Protein AF-A0A9D7SFR5-F1 (afdb_monomer_lite)

Structure (mmCIF, N/CA/C/O backbone):
data_AF-A0A9D7SFR5-F1
#
_entry.id   AF-A0A9D7SFR5-F1
#
loop_
_atom_site.group_PDB
_atom_site.id
_atom_site.type_symbol
_atom_site.label_atom_id
_atom_site.label_alt_id
_atom_site.label_comp_id
_atom_site.label_asym_id
_atom_site.label_entity_id
_atom_site.label_seq_id
_atom_site.pdbx_PDB_ins_code
_atom_site.Cartn_x
_atom_site.Cartn_y
_atom_site.Cartn_z
_atom_site.occupancy
_atom_site.B_iso_or_equiv
_atom_site.auth_seq_id
_atom_site.auth_comp_id
_atom_site.auth_asym_id
_atom_site.auth_atom_id
_atom_site.pdbx_PDB_model_num
ATOM 1 N N . MET A 1 1 ? 2.334 -26.668 5.870 1.00 64.31 1 MET A N 1
ATOM 2 C CA . MET A 1 1 ? 3.590 -27.240 5.315 1.00 64.31 1 MET A CA 1
ATOM 3 C C . MET A 1 1 ? 3.515 -27.483 3.802 1.00 64.31 1 MET A C 1
ATOM 5 O O . MET A 1 1 ? 4.394 -27.020 3.090 1.00 64.31 1 MET A O 1
ATOM 9 N N . ARG A 1 2 ? 2.474 -28.159 3.290 1.00 71.75 2 ARG A N 1
ATOM 10 C CA . ARG A 1 2 ? 2.325 -28.506 1.859 1.00 71.75 2 ARG A CA 1
ATOM 11 C C . ARG A 1 2 ? 2.320 -27.300 0.905 1.00 71.75 2 ARG A C 1
ATOM 13 O O . ARG A 1 2 ? 3.059 -27.313 -0.069 1.00 71.75 2 ARG A O 1
ATOM 20 N N . GLU A 1 3 ? 1.576 -26.241 1.225 1.00 69.44 3 GLU A N 1
ATOM 21 C CA . GLU A 1 3 ? 1.550 -25.000 0.423 1.00 69.44 3 GLU A CA 1
ATOM 22 C C . GLU A 1 3 ? 2.910 -24.290 0.374 1.00 69.44 3 GLU A C 1
ATOM 24 O O . GLU A 1 3 ? 3.293 -23.718 -0.643 1.00 69.44 3 GLU A O 1
ATOM 29 N N . PHE A 1 4 ? 3.669 -24.364 1.470 1.00 72.31 4 PHE A N 1
ATOM 30 C CA . PHE A 1 4 ? 5.000 -23.769 1.549 1.00 72.31 4 PHE A CA 1
ATOM 31 C C . PHE A 1 4 ? 5.994 -24.502 0.636 1.00 72.31 4 PHE A C 1
ATOM 33 O O . PHE A 1 4 ? 6.757 -23.876 -0.093 1.00 72.31 4 PHE A O 1
ATOM 40 N N . LEU A 1 5 ? 5.939 -25.836 0.619 1.00 77.56 5 LEU A N 1
ATOM 41 C CA . LEU A 1 5 ? 6.752 -26.652 -0.285 1.00 77.56 5 LEU A CA 1
ATOM 42 C C . LEU A 1 5 ? 6.366 -26.439 -1.754 1.00 77.56 5 LEU A C 1
ATOM 44 O O . LEU A 1 5 ? 7.245 -26.370 -2.607 1.00 77.56 5 LEU A O 1
ATOM 48 N N . GLN A 1 6 ? 5.073 -26.279 -2.052 1.00 76.44 6 GLN A N 1
ATOM 49 C CA . GLN A 1 6 ? 4.603 -25.967 -3.405 1.00 76.44 6 GLN A CA 1
ATOM 50 C C . GLN A 1 6 ? 5.109 -24.606 -3.886 1.00 76.44 6 GLN A C 1
ATOM 52 O O . GLN A 1 6 ? 5.607 -24.507 -5.003 1.00 76.44 6 GLN A O 1
ATOM 57 N N . GLY A 1 7 ? 5.047 -23.568 -3.050 1.00 73.94 7 GLY A N 1
ATOM 58 C CA . GLY A 1 7 ? 5.580 -22.263 -3.433 1.00 73.94 7 GLY A CA 1
ATOM 59 C C . GLY A 1 7 ? 7.102 -22.261 -3.571 1.00 73.94 7 GLY A C 1
ATOM 60 O O . GLY A 1 7 ? 7.606 -21.716 -4.547 1.00 73.94 7 GLY A O 1
ATOM 61 N N . LEU A 1 8 ? 7.840 -22.945 -2.687 1.00 79.44 8 LEU A N 1
ATOM 62 C CA . LEU A 1 8 ? 9.283 -23.151 -2.871 1.00 79.44 8 LEU A CA 1
ATOM 63 C C . LEU A 1 8 ? 9.601 -23.881 -4.180 1.00 79.44 8 LEU A C 1
ATOM 65 O O . LEU A 1 8 ? 10.565 -23.519 -4.845 1.00 79.44 8 LEU A O 1
ATOM 69 N N . ALA A 1 9 ? 8.792 -24.867 -4.575 1.00 79.12 9 ALA A N 1
ATOM 70 C CA . ALA A 1 9 ? 8.962 -25.559 -5.849 1.00 79.12 9 ALA A CA 1
ATOM 71 C C . ALA A 1 9 ? 8.703 -24.632 -7.049 1.00 79.12 9 ALA A C 1
ATOM 73 O O . ALA A 1 9 ? 9.475 -24.657 -8.002 1.00 79.12 9 ALA A O 1
ATOM 74 N N . VAL A 1 10 ? 7.677 -23.775 -6.995 1.00 79.06 10 VAL A N 1
ATOM 75 C CA . VAL A 1 10 ? 7.383 -22.786 -8.052 1.00 79.06 10 VAL A CA 1
ATOM 76 C C . VAL A 1 10 ? 8.504 -21.750 -8.169 1.00 79.06 10 VAL A C 1
ATOM 78 O O . VAL A 1 10 ? 8.998 -21.496 -9.268 1.00 79.06 10 VAL A O 1
ATOM 81 N N . TRP A 1 11 ? 8.956 -21.187 -7.047 1.00 81.25 11 TRP A N 1
ATOM 82 C CA . TRP A 1 11 ? 10.060 -20.225 -7.029 1.00 81.25 11 TRP A CA 1
ATOM 83 C C . TRP A 1 11 ? 11.391 -20.866 -7.430 1.00 81.25 11 TRP A C 1
ATOM 85 O O . TRP A 1 11 ? 12.149 -20.278 -8.198 1.00 81.25 11 TRP A O 1
ATOM 95 N N . GLY A 1 12 ? 11.649 -22.093 -6.972 1.00 76.31 12 GLY A N 1
ATOM 96 C CA . GLY A 1 12 ? 12.810 -22.890 -7.359 1.00 76.31 12 GLY A CA 1
ATOM 97 C C . GLY A 1 12 ? 12.811 -23.226 -8.848 1.00 76.31 12 GLY A C 1
ATOM 98 O O . GLY A 1 12 ? 13.854 -23.134 -9.486 1.00 76.31 12 GLY A O 1
ATOM 99 N N . PHE A 1 13 ? 11.648 -23.527 -9.429 1.00 78.50 13 PHE A N 1
ATOM 100 C CA . PHE A 1 13 ? 11.496 -23.725 -10.869 1.00 78.50 13 PHE A CA 1
ATOM 101 C C . PHE A 1 13 ? 11.756 -22.431 -11.650 1.00 78.50 13 PHE A C 1
ATOM 103 O O . PHE A 1 13 ? 12.503 -22.448 -12.624 1.00 78.50 13 PHE A O 1
ATOM 110 N N . GLY A 1 14 ? 11.228 -21.291 -11.191 1.00 74.81 14 GLY A N 1
ATOM 111 C CA . GLY A 1 14 ? 11.528 -19.981 -11.777 1.00 74.81 14 GLY A CA 1
ATOM 112 C C . GLY A 1 14 ? 13.024 -19.645 -11.737 1.00 74.81 14 GLY A C 1
ATOM 113 O O . GLY A 1 14 ? 13.588 -19.203 -12.738 1.00 74.81 14 GLY A O 1
ATOM 114 N N . LEU A 1 15 ? 13.690 -19.924 -10.612 1.00 78.50 15 LEU A N 1
ATOM 115 C CA . LEU A 1 15 ? 15.135 -19.743 -10.456 1.00 78.50 15 LEU A CA 1
ATOM 116 C C . LEU A 1 15 ? 15.922 -20.692 -11.373 1.00 78.50 15 LEU A C 1
ATOM 118 O O . LEU A 1 15 ? 16.865 -20.272 -12.039 1.00 78.50 15 LEU A O 1
ATOM 122 N N . ALA A 1 16 ? 15.514 -21.960 -11.450 1.00 78.94 16 ALA A N 1
ATOM 123 C CA . ALA A 1 16 ? 16.120 -22.955 -12.325 1.00 78.94 16 ALA A CA 1
ATOM 124 C C . ALA A 1 16 ? 15.960 -22.589 -13.805 1.00 78.94 16 ALA A C 1
ATOM 126 O O . ALA A 1 16 ? 16.892 -22.793 -14.570 1.00 78.94 16 ALA A O 1
ATOM 127 N N . LEU A 1 17 ? 14.838 -21.990 -14.210 1.00 76.06 17 LEU A N 1
ATOM 128 C CA . LEU A 1 17 ? 14.660 -21.460 -15.563 1.00 76.06 17 LEU A CA 1
ATOM 129 C C . LEU A 1 17 ? 15.571 -20.257 -15.826 1.00 76.06 17 LEU A C 1
ATOM 131 O O . LEU A 1 17 ? 16.256 -20.225 -16.845 1.00 76.06 17 LEU A O 1
ATOM 135 N N . ALA A 1 18 ? 15.640 -19.300 -14.897 1.00 71.50 18 ALA A N 1
ATOM 136 C CA . ALA A 1 18 ? 16.528 -18.145 -15.033 1.00 71.50 18 ALA A CA 1
ATOM 137 C C . ALA A 1 18 ? 18.010 -18.553 -15.118 1.00 71.50 18 ALA A C 1
ATOM 139 O O . ALA A 1 18 ? 18.786 -17.929 -15.839 1.00 71.50 18 ALA A O 1
ATOM 140 N N . LEU A 1 19 ? 18.408 -19.617 -14.413 1.00 72.62 19 LEU A N 1
ATOM 141 C CA . LEU A 1 19 ? 19.782 -20.124 -14.397 1.00 72.62 19 LEU A CA 1
ATOM 142 C C . LEU A 1 19 ? 20.069 -21.192 -15.473 1.00 72.62 19 LEU A C 1
ATOM 144 O O . LEU A 1 19 ? 21.219 -21.375 -15.862 1.00 72.62 19 LEU A O 1
ATOM 148 N N . GLY A 1 20 ? 19.061 -21.920 -15.940 1.00 67.88 20 GLY A N 1
ATOM 149 C CA . GLY A 1 20 ? 19.215 -23.090 -16.809 1.00 67.88 20 GLY A CA 1
ATOM 150 C C . GL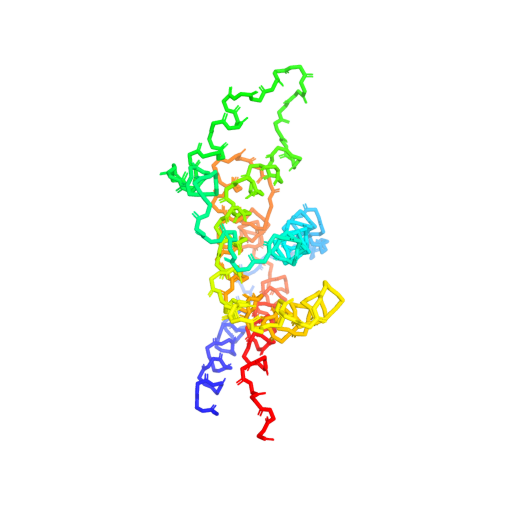Y A 1 20 ? 19.106 -22.792 -18.302 1.00 67.88 20 GLY A C 1
ATOM 151 O O . GLY A 1 20 ? 19.448 -23.645 -19.118 1.00 67.88 20 GLY A O 1
ATOM 152 N N . LEU A 1 21 ? 18.646 -21.597 -18.683 1.00 64.88 21 LEU A N 1
ATOM 153 C CA . LEU A 1 21 ? 18.547 -21.210 -20.089 1.00 64.88 21 LEU A CA 1
ATOM 154 C C . LEU A 1 21 ? 19.948 -21.040 -20.718 1.00 64.88 21 LEU A C 1
ATOM 156 O O . LEU A 1 21 ? 20.800 -20.355 -20.144 1.00 64.88 21 LEU A O 1
ATOM 160 N N . PRO A 1 22 ? 20.202 -21.630 -21.902 1.00 60.19 22 PRO A N 1
ATOM 161 C CA . PRO A 1 22 ? 21.538 -21.734 -22.481 1.00 60.19 22 PRO A CA 1
ATOM 162 C C . PRO A 1 22 ? 22.192 -20.370 -22.748 1.00 60.19 22 PRO A C 1
ATOM 164 O O . PRO A 1 22 ? 21.562 -19.439 -23.261 1.00 60.19 22 PRO A O 1
ATOM 167 N N . GLY A 1 23 ? 23.491 -20.295 -22.425 1.00 54.47 23 GLY A N 1
ATOM 168 C CA . GLY A 1 23 ? 24.355 -19.106 -22.488 1.00 54.47 23 GLY A CA 1
ATOM 169 C C . GLY A 1 23 ? 24.333 -18.367 -23.828 1.00 54.47 23 GLY A C 1
ATOM 170 O O . GLY A 1 23 ? 24.429 -17.148 -23.848 1.00 54.47 23 GLY A O 1
ATOM 171 N N . SER A 1 24 ? 24.098 -19.082 -24.933 1.00 52.69 24 SER A N 1
ATOM 172 C CA . SER A 1 24 ? 24.024 -18.534 -26.296 1.00 52.69 24 SER A CA 1
ATOM 173 C C . SER A 1 24 ? 22.866 -17.561 -26.530 1.00 52.69 24 SER A C 1
ATOM 175 O O . SER A 1 24 ? 22.856 -16.843 -27.528 1.00 52.69 24 SER A O 1
ATOM 177 N N . SER A 1 25 ? 21.892 -17.508 -25.619 1.00 53.62 25 SER A N 1
ATOM 178 C CA . SER A 1 25 ? 20.867 -16.470 -25.637 1.00 53.62 25 SER A CA 1
ATOM 179 C C . SER A 1 25 ? 21.267 -15.204 -24.873 1.00 53.62 25 SER A C 1
ATOM 181 O O . SER A 1 25 ? 20.698 -14.164 -25.159 1.00 53.62 25 SER A O 1
ATOM 183 N N . TRP A 1 26 ? 22.241 -15.192 -23.969 1.00 59.16 26 TRP A N 1
ATOM 184 C CA . TRP A 1 26 ? 22.455 -14.051 -23.067 1.00 59.16 26 TRP A CA 1
ATOM 185 C C . TRP A 1 26 ? 23.568 -13.139 -23.600 1.00 59.16 26 TRP A C 1
ATOM 187 O O . TRP A 1 26 ? 24.640 -13.615 -23.962 1.00 59.16 26 TRP A O 1
ATOM 197 N N . LYS A 1 27 ? 23.322 -11.825 -23.696 1.00 57.16 27 LYS A N 1
ATOM 198 C CA . LYS A 1 27 ? 24.388 -10.873 -24.037 1.00 57.16 27 LYS A CA 1
ATOM 199 C C . LYS A 1 27 ? 25.245 -10.678 -22.790 1.00 57.16 27 LYS A C 1
ATOM 201 O O . LYS A 1 27 ? 24.700 -10.389 -21.729 1.00 57.16 27 LYS A O 1
ATOM 206 N N . GLU A 1 28 ? 26.565 -10.791 -22.918 1.00 55.03 28 GLU A N 1
ATOM 207 C CA . GLU A 1 28 ? 27.519 -10.368 -21.884 1.00 55.03 28 GLU A CA 1
ATOM 208 C C . GLU A 1 28 ? 27.516 -8.834 -21.786 1.00 55.03 28 GLU A C 1
ATOM 210 O O . GLU A 1 28 ? 28.435 -8.141 -22.212 1.00 55.03 28 GLU A O 1
ATOM 215 N N . ALA A 1 29 ? 26.415 -8.271 -21.298 1.00 56.47 29 ALA A N 1
ATOM 216 C CA . ALA A 1 29 ? 26.364 -6.885 -20.880 1.00 56.47 29 ALA A CA 1
ATOM 217 C C . ALA A 1 29 ? 26.866 -6.807 -19.438 1.00 56.47 29 ALA A C 1
ATOM 219 O O . ALA A 1 29 ? 26.551 -7.672 -18.618 1.00 56.47 29 ALA A O 1
ATOM 220 N N . ALA A 1 30 ? 27.636 -5.762 -19.125 1.00 56.59 30 ALA A N 1
ATOM 221 C CA . ALA A 1 30 ? 27.984 -5.445 -17.747 1.00 56.59 30 ALA A CA 1
ATOM 222 C C . ALA A 1 30 ? 26.708 -5.465 -16.894 1.00 56.59 30 ALA A C 1
ATOM 224 O O . ALA A 1 30 ? 25.698 -4.875 -17.292 1.00 56.59 30 ALA A O 1
ATOM 225 N N . ALA A 1 31 ? 26.749 -6.169 -15.757 1.00 53.72 31 ALA A N 1
ATOM 226 C CA . ALA A 1 31 ? 25.609 -6.262 -14.856 1.00 53.72 31 ALA A CA 1
ATOM 227 C C . ALA A 1 31 ? 25.094 -4.837 -14.577 1.00 53.72 31 ALA A C 1
ATOM 229 O O . ALA A 1 31 ? 25.872 -4.002 -14.102 1.00 53.72 31 ALA A O 1
ATOM 230 N N . PRO A 1 32 ? 23.826 -4.517 -14.901 1.00 54.91 32 PRO A N 1
ATOM 231 C CA . PRO A 1 32 ? 23.288 -3.201 -14.615 1.00 54.91 32 PRO A CA 1
ATOM 232 C C . PRO A 1 32 ? 23.407 -2.965 -13.112 1.00 54.91 32 PRO A C 1
ATOM 234 O O . PRO A 1 32 ? 23.041 -3.849 -12.328 1.00 54.91 32 PRO A O 1
ATOM 237 N N . ILE A 1 33 ? 23.898 -1.785 -12.720 1.00 65.75 33 ILE A N 1
ATOM 238 C CA . ILE A 1 33 ? 23.963 -1.350 -11.318 1.00 65.75 33 ILE A CA 1
ATOM 239 C C . ILE A 1 33 ? 22.620 -1.676 -10.644 1.00 65.75 33 ILE A C 1
ATOM 241 O O . ILE A 1 33 ? 21.558 -1.559 -11.268 1.00 65.75 33 ILE A O 1
ATOM 245 N N . PHE A 1 34 ? 22.667 -2.141 -9.390 1.00 59.34 34 PHE A N 1
ATOM 246 C CA . PHE A 1 34 ? 21.461 -2.495 -8.641 1.00 59.34 34 PHE A CA 1
ATOM 247 C C . PHE A 1 34 ? 20.442 -1.344 -8.726 1.00 59.34 34 PHE A C 1
ATOM 249 O O . PHE A 1 34 ? 20.826 -0.191 -8.500 1.00 59.34 34 PHE A O 1
ATOM 256 N N . PRO A 1 35 ? 19.171 -1.603 -9.087 1.00 66.06 35 PRO A N 1
ATOM 257 C CA . PRO A 1 35 ? 18.307 -0.586 -9.672 1.00 66.06 35 PRO A CA 1
ATOM 258 C C . PRO A 1 35 ? 17.616 0.254 -8.602 1.00 66.06 35 PRO A C 1
ATOM 260 O O . PRO A 1 35 ? 16.396 0.372 -8.582 1.00 66.06 35 PRO A O 1
ATOM 263 N N . TRP A 1 36 ? 18.387 0.872 -7.707 1.00 67.31 36 TRP A N 1
ATOM 264 C CA . TRP A 1 36 ? 17.869 1.756 -6.662 1.00 67.31 36 TRP A CA 1
ATOM 265 C C . TRP A 1 36 ? 16.978 2.868 -7.221 1.00 67.31 36 TRP A C 1
ATOM 267 O O . TRP A 1 36 ? 16.004 3.236 -6.575 1.00 67.31 36 TRP A O 1
ATOM 277 N N . GLY A 1 37 ? 17.250 3.347 -8.439 1.00 65.50 37 GLY A N 1
ATOM 278 C CA . GLY A 1 37 ? 16.400 4.331 -9.115 1.00 65.50 37 GLY A CA 1
ATOM 279 C C . GLY A 1 37 ? 14.989 3.825 -9.443 1.00 65.50 37 GLY A C 1
ATOM 280 O O . GLY A 1 37 ? 14.056 4.617 -9.437 1.00 65.50 37 GLY A O 1
ATOM 281 N N . ALA A 1 38 ? 14.817 2.519 -9.667 1.00 66.25 38 ALA A N 1
ATOM 282 C CA . ALA A 1 38 ? 13.523 1.897 -9.950 1.00 66.25 38 ALA A CA 1
ATOM 283 C C . ALA A 1 38 ? 12.886 1.257 -8.703 1.00 66.25 38 ALA A C 1
ATOM 285 O O . ALA A 1 38 ? 11.677 1.351 -8.512 1.00 66.25 38 ALA A O 1
ATOM 286 N N . LEU A 1 39 ? 13.690 0.640 -7.829 1.00 72.12 39 LEU A N 1
ATOM 287 C CA . LEU A 1 39 ? 13.249 0.006 -6.578 1.00 72.12 39 LEU A CA 1
ATOM 288 C C . LEU A 1 39 ? 12.948 1.016 -5.474 1.00 72.12 39 LEU A C 1
ATOM 290 O O . LEU A 1 39 ? 12.000 0.828 -4.717 1.00 72.12 39 LEU A O 1
ATOM 294 N N . GLY A 1 40 ? 13.737 2.084 -5.381 1.00 78.44 40 GLY A N 1
ATOM 295 C CA . GLY A 1 40 ? 13.627 3.099 -4.338 1.00 78.44 40 GLY A CA 1
ATOM 296 C C . GLY A 1 40 ? 12.227 3.705 -4.237 1.00 78.44 40 GLY A C 1
ATOM 297 O O . GLY A 1 40 ? 11.663 3.679 -3.145 1.00 78.44 40 GLY A O 1
ATOM 298 N N . PRO A 1 41 ? 11.621 4.182 -5.341 1.00 79.81 41 PRO A N 1
ATOM 299 C CA . PRO A 1 41 ? 10.265 4.724 -5.318 1.00 79.81 41 PRO A CA 1
ATOM 300 C C . PRO A 1 41 ? 9.216 3.713 -4.843 1.00 79.81 41 PRO A C 1
ATOM 302 O O . PRO A 1 41 ? 8.403 4.040 -3.983 1.00 79.81 41 PRO A O 1
ATOM 305 N N . ALA A 1 42 ? 9.257 2.473 -5.337 1.00 80.19 42 ALA A N 1
ATOM 306 C CA . ALA A 1 42 ? 8.312 1.434 -4.929 1.00 80.19 42 ALA A CA 1
ATOM 307 C C . ALA A 1 42 ? 8.470 1.044 -3.454 1.00 80.19 42 ALA A C 1
ATOM 309 O O . ALA A 1 42 ? 7.478 0.947 -2.732 1.00 80.19 42 ALA A O 1
ATOM 310 N N . LEU A 1 43 ? 9.709 0.895 -2.978 1.00 83.06 43 LEU A N 1
ATOM 311 C CA . LEU A 1 43 ? 9.991 0.662 -1.562 1.00 83.06 43 LEU A CA 1
ATOM 312 C C . LEU A 1 43 ? 9.516 1.831 -0.699 1.00 83.06 43 LEU A C 1
ATOM 314 O O . LEU A 1 43 ? 8.938 1.602 0.359 1.00 83.06 43 LEU A O 1
ATOM 318 N N . LEU A 1 44 ? 9.718 3.068 -1.155 1.00 86.06 44 LEU A N 1
ATOM 319 C CA . LEU A 1 44 ? 9.281 4.266 -0.450 1.00 86.06 44 LEU A CA 1
ATOM 320 C C . LEU A 1 44 ? 7.756 4.313 -0.332 1.00 86.06 44 LEU A C 1
ATOM 322 O O . LEU A 1 44 ? 7.250 4.555 0.758 1.00 86.06 44 LEU A O 1
ATOM 326 N N . VAL A 1 45 ? 7.022 4.030 -1.411 1.00 86.12 45 VAL A N 1
ATOM 327 C CA . VAL A 1 45 ? 5.552 3.950 -1.382 1.00 86.12 45 VAL A CA 1
ATOM 328 C C . VAL A 1 45 ? 5.076 2.891 -0.412 1.00 86.12 45 VAL A C 1
ATOM 330 O O . VAL A 1 45 ? 4.242 3.179 0.442 1.00 86.12 45 VAL A O 1
ATOM 333 N N . VAL A 1 46 ? 5.603 1.672 -0.534 1.00 85.31 46 VAL A N 1
ATOM 334 C CA . VAL A 1 46 ? 5.211 0.557 0.329 1.00 85.31 46 VAL A CA 1
ATOM 335 C C . VAL A 1 46 ? 5.534 0.888 1.784 1.00 85.31 46 VAL A C 1
ATOM 337 O O . VAL A 1 46 ? 4.700 0.657 2.654 1.00 85.31 46 VAL A O 1
ATOM 340 N N . ALA A 1 47 ? 6.688 1.501 2.060 1.00 87.69 47 ALA A N 1
ATOM 341 C CA . ALA A 1 47 ? 7.062 1.945 3.397 1.00 87.69 47 ALA A CA 1
ATOM 342 C C . ALA A 1 47 ? 6.111 3.030 3.926 1.00 87.69 47 ALA A C 1
ATOM 344 O O . ALA A 1 47 ? 5.581 2.881 5.028 1.00 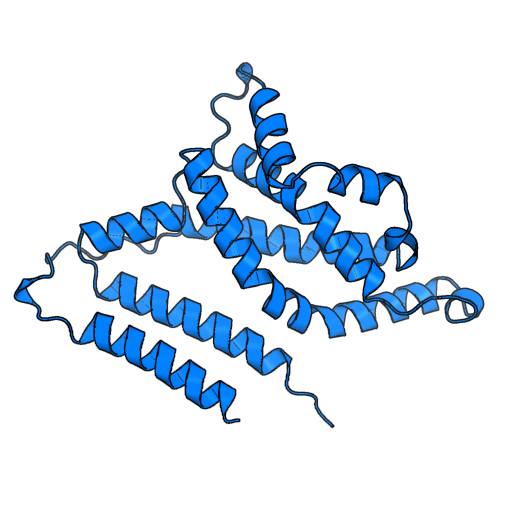87.69 47 ALA A O 1
ATOM 345 N N . LEU A 1 48 ? 5.832 4.079 3.145 1.00 90.69 48 LEU A N 1
ATOM 346 C CA . LEU A 1 48 ? 4.894 5.134 3.537 1.00 90.69 48 LEU A CA 1
ATOM 347 C C . LEU A 1 48 ? 3.504 4.573 3.806 1.00 90.69 48 LEU A C 1
ATOM 349 O O . LEU A 1 48 ? 2.923 4.878 4.840 1.00 90.69 48 LEU A O 1
ATOM 353 N N . LEU A 1 49 ? 2.980 3.740 2.912 1.00 89.25 49 LEU A N 1
ATOM 354 C CA . LEU A 1 49 ? 1.659 3.148 3.061 1.00 89.25 49 LEU A CA 1
ATOM 355 C C . LEU A 1 49 ? 1.613 2.210 4.270 1.00 89.25 49 LEU A C 1
ATOM 357 O O . LEU A 1 49 ? 0.665 2.279 5.054 1.00 89.25 49 LEU A O 1
ATOM 361 N N . SER A 1 50 ? 2.674 1.412 4.462 1.00 87.62 50 SER A N 1
ATOM 362 C CA . SER A 1 50 ? 2.813 0.539 5.622 1.00 87.62 50 SER A CA 1
ATOM 363 C C . SER A 1 50 ? 2.707 1.342 6.908 1.00 87.62 50 SER A C 1
ATOM 365 O O . SER A 1 50 ? 1.975 0.935 7.786 1.00 87.62 50 SER A O 1
ATOM 367 N N . VAL A 1 51 ? 3.318 2.526 7.008 1.00 91.06 51 VAL A N 1
ATOM 368 C CA . VAL A 1 51 ? 3.273 3.363 8.218 1.00 91.06 51 VAL A CA 1
ATOM 369 C C . VAL A 1 51 ? 1.976 4.162 8.337 1.00 91.06 51 VAL A C 1
ATOM 371 O O . VAL A 1 51 ? 1.378 4.217 9.414 1.00 91.06 51 VAL A O 1
ATOM 374 N N . LEU A 1 52 ? 1.536 4.799 7.253 1.00 92.31 52 LEU A N 1
ATOM 375 C CA . LEU A 1 52 ? 0.421 5.739 7.270 1.00 92.31 52 LEU A CA 1
ATOM 376 C C . LEU A 1 52 ? -0.914 5.044 7.519 1.00 92.31 52 LEU A C 1
ATOM 378 O O . LEU A 1 52 ? -1.685 5.529 8.347 1.00 92.31 52 LEU A O 1
ATOM 382 N N . ALA A 1 53 ? -1.198 3.920 6.853 1.00 89.69 53 ALA A N 1
ATOM 383 C CA . ALA A 1 53 ? -2.507 3.282 6.989 1.00 89.69 53 ALA A CA 1
ATOM 384 C C . ALA A 1 53 ? -2.782 2.811 8.436 1.00 89.69 53 ALA A C 1
ATOM 386 O O . ALA A 1 53 ? -3.831 3.149 8.993 1.00 89.69 53 ALA A O 1
ATOM 387 N N . PRO A 1 54 ? -1.836 2.148 9.124 1.00 90.88 54 PRO A N 1
ATOM 388 C CA . PRO A 1 54 ? -1.995 1.723 10.512 1.00 90.88 54 PRO A CA 1
ATOM 389 C C . PRO A 1 54 ? -1.934 2.885 11.494 1.00 90.88 54 PRO A C 1
ATOM 391 O O . PRO A 1 54 ? -2.625 2.844 12.506 1.00 90.88 54 PRO A O 1
ATOM 394 N N . LEU A 1 55 ? -1.172 3.945 11.209 1.00 92.88 55 LEU A N 1
ATOM 395 C CA . LEU A 1 55 ? -1.184 5.154 12.033 1.00 92.88 55 LEU A CA 1
ATOM 396 C C . LEU A 1 55 ? -2.557 5.839 11.992 1.00 92.88 55 LEU A C 1
ATOM 398 O O . LEU A 1 55 ? -3.100 6.198 13.037 1.00 92.88 55 LEU A O 1
ATOM 402 N N . LEU A 1 56 ? -3.156 5.966 10.808 1.00 91.56 56 LEU A N 1
ATOM 403 C CA . LEU A 1 56 ? -4.500 6.521 10.647 1.00 91.56 56 LEU A CA 1
ATOM 404 C C . LEU A 1 56 ? -5.563 5.618 11.287 1.00 91.56 56 LEU A C 1
ATOM 406 O O . LEU A 1 56 ? -6.413 6.114 12.031 1.00 91.56 56 LEU A O 1
ATOM 410 N N . ALA A 1 57 ? -5.470 4.301 11.086 1.00 89.75 57 ALA A N 1
ATOM 411 C CA . ALA A 1 57 ? -6.334 3.325 11.746 1.00 89.75 57 ALA A CA 1
ATOM 412 C C . ALA A 1 57 ? -6.195 3.388 13.279 1.00 89.75 57 ALA A C 1
ATOM 414 O O . ALA A 1 57 ? -7.192 3.385 13.997 1.00 89.75 57 ALA A O 1
ATOM 415 N N . TRP A 1 58 ? -4.981 3.546 13.809 1.00 91.12 58 TRP A N 1
ATOM 416 C CA . TRP A 1 58 ? -4.732 3.700 15.243 1.00 91.12 58 TRP A CA 1
ATOM 417 C C . TRP A 1 58 ? -5.380 4.967 15.813 1.00 91.12 58 TRP A C 1
ATOM 419 O O . TRP A 1 58 ? -6.009 4.922 16.878 1.00 91.12 58 TRP A O 1
ATOM 429 N N . LEU A 1 59 ? -5.266 6.094 15.103 1.00 90.06 59 LEU A N 1
ATOM 430 C CA . LEU A 1 59 ? -5.839 7.374 15.522 1.00 90.06 59 LEU A CA 1
ATOM 431 C C . LEU A 1 59 ? -7.371 7.357 15.484 1.00 90.06 59 LEU A C 1
ATOM 433 O O . LEU A 1 59 ? -8.014 7.772 16.452 1.00 90.06 59 LEU A O 1
ATOM 437 N N . GLY A 1 60 ? -7.973 6.851 14.408 1.00 86.12 60 GLY A N 1
ATOM 438 C CA . GLY A 1 60 ? -9.427 6.892 14.252 1.00 86.12 60 GLY A CA 1
ATOM 439 C C . GLY A 1 60 ? -10.183 5.681 14.813 1.00 86.12 60 GLY A C 1
ATOM 440 O O . GLY A 1 60 ? -11.343 5.831 15.200 1.00 86.12 60 GLY A O 1
ATOM 441 N N . GLY A 1 61 ? -9.530 4.528 14.965 1.00 89.38 61 GLY A N 1
ATOM 442 C CA . GLY A 1 61 ? -10.118 3.302 15.508 1.00 89.38 61 GLY A CA 1
ATOM 443 C C . GLY A 1 61 ? -11.071 2.581 14.548 1.00 89.38 61 GLY A C 1
ATOM 444 O O . GLY A 1 61 ? -11.208 2.985 13.393 1.00 89.38 61 GLY A O 1
ATOM 445 N N . PRO A 1 62 ? -11.775 1.537 15.024 1.00 87.12 62 PRO A N 1
ATOM 446 C CA . PRO A 1 62 ? -12.657 0.720 14.189 1.00 87.12 62 PRO A CA 1
ATOM 447 C C . PRO A 1 62 ? -13.838 1.513 13.627 1.00 87.12 62 PRO A C 1
ATOM 449 O O . PRO A 1 62 ? -14.257 1.292 12.499 1.00 87.12 62 PRO A O 1
ATOM 452 N N . GLY A 1 63 ? -14.303 2.534 14.353 1.00 85.94 63 GLY A N 1
ATOM 453 C CA . GLY A 1 63 ? -15.369 3.417 13.880 1.00 85.94 63 GLY A CA 1
ATOM 454 C C . GLY A 1 63 ? -15.002 4.267 12.657 1.00 85.94 63 GLY A C 1
ATOM 455 O O . GLY A 1 63 ? -15.878 4.958 12.148 1.00 85.94 63 GLY A O 1
ATOM 456 N N . LEU A 1 64 ? -13.744 4.264 12.182 1.00 85.62 64 LEU A N 1
ATOM 457 C CA . LEU A 1 64 ? -13.389 4.829 10.872 1.00 85.62 64 LEU A CA 1
ATOM 458 C C . LEU A 1 64 ? -14.052 4.079 9.719 1.00 85.62 64 LEU A C 1
ATOM 460 O O . LEU A 1 64 ? -14.383 4.710 8.719 1.00 85.62 64 LEU A O 1
ATOM 464 N N . ALA A 1 65 ? -14.257 2.769 9.871 1.00 84.56 65 ALA A N 1
ATOM 465 C CA . ALA A 1 65 ? -14.823 1.915 8.836 1.00 84.56 65 ALA A CA 1
ATOM 466 C C . ALA A 1 65 ? -16.220 2.360 8.383 1.00 84.56 65 ALA A C 1
ATOM 468 O O . ALA A 1 65 ? -16.580 2.189 7.218 1.00 84.56 65 ALA A O 1
ATOM 469 N N . ASP A 1 66 ? -16.971 2.961 9.307 1.00 85.56 66 ASP A N 1
ATOM 470 C CA . ASP A 1 66 ? -18.351 3.401 9.105 1.00 85.56 66 ASP A CA 1
ATOM 471 C C . ASP A 1 66 ? -18.445 4.881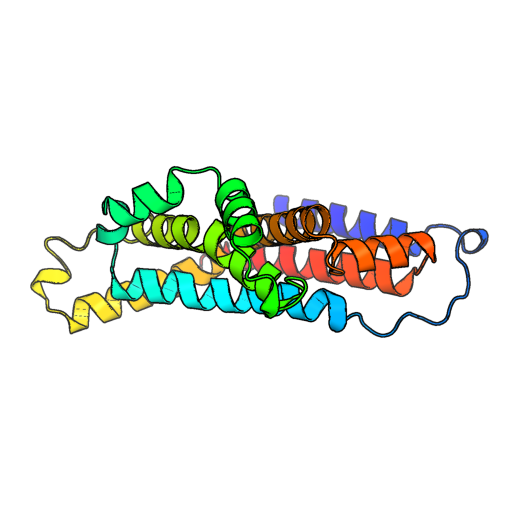 8.704 1.00 85.56 66 ASP A C 1
ATOM 473 O O . ASP A 1 66 ? -19.535 5.421 8.492 1.00 85.56 66 ASP A O 1
ATOM 477 N N . ARG A 1 67 ? -17.314 5.594 8.616 1.00 85.31 67 ARG A N 1
ATOM 478 C CA . ARG A 1 67 ? -17.333 7.027 8.319 1.00 85.31 67 ARG A CA 1
ATOM 479 C C . ARG A 1 67 ? -17.581 7.274 6.839 1.00 85.31 67 ARG A C 1
ATOM 481 O O . ARG A 1 67 ? -16.751 6.969 5.987 1.00 85.31 67 ARG A O 1
ATOM 488 N N . ARG A 1 68 ? -18.667 8.000 6.567 1.00 81.50 68 ARG A N 1
ATOM 489 C CA . ARG A 1 68 ? -19.013 8.545 5.248 1.00 81.50 68 ARG A CA 1
ATOM 490 C C . ARG A 1 68 ? -17.846 9.194 4.480 1.00 81.50 68 ARG A C 1
ATOM 492 O O . ARG A 1 68 ? -17.744 8.901 3.298 1.00 81.50 68 ARG A O 1
ATOM 499 N N . PRO A 1 69 ? -16.959 10.027 5.067 1.00 81.19 69 PRO A N 1
ATOM 500 C CA . PRO A 1 69 ? -15.831 10.589 4.317 1.00 81.19 69 PRO A CA 1
ATOM 501 C C . PRO A 1 69 ? -14.878 9.529 3.754 1.00 81.19 69 PRO A C 1
ATOM 503 O O . PRO A 1 69 ? -14.414 9.688 2.634 1.00 81.19 69 PRO A O 1
ATOM 506 N N . LEU A 1 70 ? -14.618 8.439 4.483 1.00 78.94 70 LEU A N 1
ATOM 507 C CA . LEU A 1 70 ? -13.754 7.361 3.997 1.00 78.94 70 LEU A CA 1
ATOM 508 C C . LEU A 1 70 ? -14.444 6.583 2.869 1.00 78.94 70 LEU A C 1
ATOM 510 O O . LEU A 1 70 ? -13.845 6.339 1.831 1.00 78.94 70 LEU A O 1
ATOM 514 N N . ALA A 1 71 ? -15.743 6.315 3.025 1.00 77.69 71 ALA A N 1
ATOM 515 C CA . ALA A 1 71 ? -16.555 5.702 1.976 1.00 77.69 71 ALA A CA 1
ATOM 516 C C . ALA A 1 71 ? -16.654 6.568 0.703 1.00 77.69 71 ALA A C 1
ATOM 518 O O . ALA A 1 71 ? -16.718 6.030 -0.394 1.00 77.69 71 ALA A O 1
ATOM 519 N N . LEU A 1 72 ? -16.656 7.901 0.830 1.00 76.88 72 LEU A N 1
ATOM 520 C CA . LEU A 1 72 ? -16.637 8.818 -0.316 1.00 76.88 72 LEU A CA 1
ATOM 521 C C . LEU A 1 72 ? -15.285 8.824 -1.035 1.00 76.88 72 LEU A C 1
ATOM 523 O O . LEU A 1 72 ? -15.258 8.982 -2.251 1.00 76.88 72 LEU A O 1
ATOM 527 N N . LEU A 1 73 ? -14.183 8.643 -0.303 1.00 77.00 73 LEU A N 1
ATOM 528 C CA . LEU A 1 73 ? -12.853 8.506 -0.897 1.00 77.00 73 LEU A CA 1
ATOM 529 C C . LEU A 1 73 ? -12.681 7.166 -1.624 1.00 77.00 73 LEU A C 1
ATOM 531 O O . LEU A 1 73 ? -11.937 7.108 -2.588 1.00 77.00 73 LEU A O 1
ATOM 535 N N . GLU A 1 74 ? -13.394 6.117 -1.226 1.00 73.75 74 GLU A N 1
ATOM 536 C CA . GLU A 1 74 ? -13.395 4.817 -1.920 1.00 73.75 74 GLU A CA 1
ATOM 537 C C . GLU A 1 74 ? -14.451 4.698 -3.029 1.00 73.75 74 GLU A C 1
ATOM 539 O O . GLU A 1 74 ? -14.468 3.717 -3.765 1.00 73.75 74 GLU A O 1
ATOM 544 N N . ALA A 1 75 ? -15.387 5.647 -3.124 1.00 64.06 75 ALA A N 1
ATOM 545 C CA . ALA A 1 75 ? -16.486 5.557 -4.084 1.00 64.06 75 ALA A CA 1
ATOM 546 C C . ALA A 1 75 ? -16.019 5.594 -5.556 1.00 64.06 75 ALA A C 1
ATOM 548 O O . ALA A 1 75 ? -16.594 4.869 -6.373 1.00 64.06 75 ALA A O 1
ATOM 549 N N . PRO A 1 76 ? -15.012 6.403 -5.939 1.00 66.56 76 PRO A N 1
ATOM 550 C CA . PRO A 1 76 ? -14.410 6.326 -7.264 1.00 66.56 76 PRO A CA 1
ATOM 551 C C . PRO A 1 76 ? -13.480 5.111 -7.373 1.00 66.56 76 PRO A C 1
ATOM 553 O O . PRO A 1 76 ? -12.818 4.776 -6.395 1.00 66.56 76 PRO A O 1
ATOM 556 N N . PRO A 1 77 ? -13.341 4.497 -8.564 1.00 71.00 77 PRO A N 1
ATOM 557 C CA . PRO A 1 77 ? -12.297 3.504 -8.797 1.00 71.00 77 PRO A CA 1
ATOM 558 C C . PRO A 1 77 ? -10.923 4.069 -8.416 1.00 71.00 77 PRO A C 1
ATOM 560 O O . PRO A 1 77 ? -10.607 5.193 -8.801 1.00 71.00 77 PRO A O 1
ATOM 563 N N . ASP A 1 78 ? -10.087 3.294 -7.727 1.00 67.56 78 ASP A N 1
ATOM 564 C CA . ASP A 1 78 ? -8.784 3.749 -7.208 1.00 67.56 78 ASP A CA 1
ATOM 565 C C . ASP A 1 78 ? -7.899 4.397 -8.293 1.00 67.56 78 ASP A C 1
ATOM 567 O O . ASP A 1 78 ? -7.249 5.422 -8.080 1.00 67.56 78 ASP A O 1
ATOM 571 N N . LEU A 1 79 ? -7.936 3.852 -9.513 1.00 63.28 79 LEU A N 1
ATOM 572 C CA . LEU A 1 79 ? -7.208 4.390 -10.669 1.00 63.28 79 LEU A CA 1
ATOM 573 C C . LEU A 1 79 ? -7.761 5.737 -11.170 1.00 63.28 79 LEU A C 1
ATOM 575 O O . LEU A 1 79 ? -7.031 6.501 -11.799 1.00 63.28 79 LEU A O 1
ATOM 579 N N . LEU A 1 80 ? -9.027 6.052 -10.886 1.00 71.38 80 LEU A N 1
ATOM 580 C CA . LEU A 1 80 ? -9.657 7.321 -11.245 1.00 71.38 80 LEU A CA 1
ATOM 581 C C . LEU A 1 80 ? -9.134 8.462 -10.366 1.00 71.38 80 LEU A C 1
ATOM 583 O O . LEU A 1 80 ? -8.945 9.562 -10.874 1.00 71.38 80 LEU A O 1
ATOM 587 N N . TRP A 1 81 ? -8.806 8.203 -9.096 1.00 71.25 81 TRP A N 1
ATOM 588 C CA . TRP A 1 81 ? -8.114 9.183 -8.249 1.00 71.25 81 TRP A CA 1
ATOM 589 C C . TRP A 1 81 ? -6.720 9.504 -8.757 1.00 71.25 81 TRP A C 1
ATOM 591 O O . TRP A 1 81 ? -6.354 10.677 -8.836 1.00 71.25 81 TRP A O 1
ATOM 601 N N . ALA A 1 82 ? -5.968 8.473 -9.147 1.00 67.69 82 ALA A N 1
ATOM 602 C CA . ALA A 1 82 ? -4.676 8.661 -9.786 1.00 67.69 82 ALA A CA 1
ATOM 603 C C . ALA A 1 82 ? -4.828 9.514 -11.055 1.00 67.69 82 ALA A C 1
ATOM 605 O O . ALA A 1 82 ? -4.156 10.533 -11.185 1.00 67.69 82 ALA A O 1
ATOM 606 N N . ALA A 1 83 ? -5.770 9.170 -11.940 1.00 68.38 83 ALA A N 1
ATOM 607 C CA . ALA A 1 83 ? -6.052 9.933 -13.157 1.00 68.38 83 ALA A CA 1
ATOM 608 C C . ALA A 1 83 ? -6.459 11.393 -12.877 1.00 68.38 83 ALA A C 1
ATOM 610 O O . ALA A 1 83 ? -5.974 12.307 -13.542 1.00 68.38 83 ALA A O 1
ATOM 611 N N . LEU A 1 84 ? -7.314 11.630 -11.879 1.00 75.56 84 LEU A N 1
ATOM 612 C CA . LEU A 1 84 ? -7.806 12.961 -11.526 1.00 75.56 84 LEU A CA 1
ATOM 613 C C . LEU A 1 84 ? -6.704 13.836 -10.921 1.00 75.56 84 LEU A C 1
ATOM 615 O O . LEU A 1 84 ? -6.592 15.007 -11.270 1.00 75.56 84 LEU A O 1
ATOM 619 N N . LEU A 1 85 ? -5.850 13.271 -10.066 1.00 74.50 85 LEU A N 1
ATOM 620 C CA . LEU A 1 85 ? -4.706 13.992 -9.512 1.00 74.50 85 LEU A CA 1
ATOM 621 C C . LEU A 1 85 ? -3.727 14.437 -10.599 1.00 74.50 85 LEU A C 1
ATOM 623 O O . LEU A 1 85 ? -3.143 15.512 -10.506 1.00 74.50 85 LEU A O 1
ATOM 627 N N . LEU A 1 86 ? -3.578 13.628 -11.643 1.00 67.81 86 LEU A N 1
ATOM 628 C CA . LEU A 1 86 ? -2.735 13.956 -12.786 1.00 67.81 86 LEU A CA 1
ATOM 629 C C . LEU A 1 86 ? -3.377 14.997 -13.691 1.00 67.81 86 LEU A C 1
ATOM 631 O O . LEU A 1 86 ? -2.693 15.903 -14.153 1.00 67.81 86 LEU A O 1
ATOM 635 N N . ALA A 1 87 ? -4.687 14.899 -13.912 1.00 74.81 87 ALA A N 1
ATOM 636 C CA . ALA A 1 87 ? -5.435 15.912 -14.647 1.00 74.81 87 ALA A CA 1
ATOM 637 C C . ALA A 1 87 ? -5.368 17.282 -13.951 1.00 74.81 87 ALA A C 1
ATOM 639 O O . ALA A 1 87 ? -5.344 18.316 -14.612 1.00 74.81 87 ALA A O 1
ATOM 640 N N . LEU A 1 88 ? -5.305 17.283 -12.618 1.00 79.44 88 LEU A N 1
ATOM 641 C CA . LEU A 1 88 ? -5.160 18.478 -11.790 1.00 79.44 88 LEU A CA 1
ATOM 642 C C . LEU A 1 88 ? -3.694 18.834 -11.490 1.00 79.44 88 LEU A C 1
ATOM 644 O O . LEU A 1 88 ? -3.446 19.758 -10.713 1.00 79.44 88 LEU A O 1
ATOM 648 N N . TRP A 1 89 ? -2.723 18.124 -12.079 1.00 80.00 89 TRP A N 1
ATOM 649 C CA . TRP A 1 89 ? -1.310 18.355 -11.803 1.00 80.00 89 TRP A CA 1
ATOM 650 C C . TRP A 1 89 ? -0.893 19.750 -12.287 1.00 80.00 89 TRP A C 1
ATOM 652 O O . TRP A 1 89 ? -1.059 20.062 -13.472 1.00 80.00 89 TRP A O 1
ATOM 662 N N . PRO A 1 90 ? -0.341 20.611 -11.412 1.00 79.19 90 PRO A N 1
ATOM 663 C CA . PRO A 1 90 ? -0.009 21.968 -11.807 1.00 79.19 90 PRO A CA 1
ATOM 664 C C . PRO A 1 90 ? 1.076 21.981 -12.887 1.00 79.19 90 PRO A C 1
ATOM 666 O O . PRO A 1 90 ? 2.183 21.488 -12.684 1.00 79.19 90 PRO A O 1
ATOM 669 N N . SER A 1 91 ? 0.792 22.609 -14.027 1.00 75.31 91 SER A N 1
ATOM 670 C CA . SER A 1 91 ? 1.725 22.674 -15.163 1.00 75.31 91 SER A CA 1
ATOM 671 C C . SER A 1 91 ? 3.063 23.342 -14.817 1.00 75.31 91 SER A C 1
ATOM 673 O O . SER A 1 91 ? 4.098 22.991 -15.380 1.00 75.31 91 SER A O 1
ATOM 675 N N . HIS A 1 92 ? 3.066 24.261 -13.848 1.00 80.62 92 HIS A N 1
ATOM 676 C CA . HIS A 1 92 ? 4.268 24.944 -13.363 1.00 80.62 92 HIS A CA 1
ATOM 677 C C . HIS A 1 92 ? 5.148 24.081 -12.440 1.00 80.62 92 HIS A C 1
ATOM 679 O O . HIS A 1 92 ? 6.263 24.488 -12.127 1.00 80.62 92 HIS A O 1
ATOM 685 N N . TRP A 1 93 ? 4.683 22.901 -12.009 1.00 73.94 93 TRP A N 1
ATOM 686 C CA . TRP A 1 93 ? 5.489 21.933 -11.246 1.00 73.94 93 TRP A CA 1
ATOM 687 C C . TRP A 1 93 ? 6.299 21.000 -12.154 1.00 73.94 93 TRP A C 1
ATOM 689 O O . TRP A 1 93 ? 7.068 20.176 -11.662 1.00 73.94 93 TRP A O 1
ATOM 699 N N . GLY A 1 94 ? 6.152 21.134 -13.477 1.00 76.38 94 GLY A N 1
ATOM 700 C CA . GLY A 1 94 ? 6.748 20.220 -14.445 1.00 76.38 94 GLY A CA 1
ATOM 701 C C . GLY A 1 94 ? 6.009 18.876 -14.505 1.00 76.38 94 GLY A C 1
ATOM 702 O O . GLY A 1 94 ? 4.933 18.730 -13.921 1.00 76.38 94 GLY A O 1
ATOM 703 N N . PRO A 1 95 ? 6.544 17.882 -15.236 1.00 76.00 95 PRO A N 1
ATOM 704 C CA . PRO A 1 95 ? 5.920 16.567 -15.325 1.00 76.00 95 PRO A CA 1
ATOM 705 C C . PRO A 1 95 ? 5.871 15.887 -13.941 1.00 76.00 95 PRO A C 1
ATOM 707 O O . PRO A 1 95 ? 6.820 16.022 -13.168 1.00 76.00 95 PRO A O 1
ATOM 710 N N . PRO A 1 96 ? 4.809 15.119 -13.628 1.00 71.62 96 PRO A N 1
ATOM 711 C CA . PRO A 1 96 ? 4.566 14.572 -12.289 1.00 71.62 96 PRO A CA 1
ATOM 712 C C . PRO A 1 96 ? 5.703 13.704 -11.735 1.00 71.62 96 PRO A C 1
ATOM 714 O O . PRO A 1 96 ? 5.889 13.654 -10.520 1.00 71.62 96 PRO A O 1
ATOM 717 N N . GLY A 1 97 ? 6.509 13.075 -12.597 1.00 78.06 97 GLY A N 1
ATOM 718 C CA . GLY A 1 97 ? 7.712 12.341 -12.197 1.00 78.06 97 GLY A CA 1
ATOM 719 C C . GLY A 1 97 ? 7.461 11.335 -11.065 1.00 78.06 97 GLY A C 1
ATOM 720 O O . GLY A 1 97 ? 6.365 10.798 -10.910 1.00 78.06 97 GLY A O 1
ATOM 721 N N . ILE A 1 98 ? 8.483 11.099 -10.239 1.00 78.50 98 ILE A N 1
ATOM 722 C CA . ILE A 1 98 ? 8.369 10.271 -9.030 1.00 78.50 98 ILE A CA 1
ATOM 723 C C . ILE A 1 98 ? 7.371 10.855 -8.006 1.00 78.50 98 ILE A C 1
ATOM 725 O O . ILE A 1 98 ? 6.513 10.102 -7.555 1.00 78.50 98 ILE A O 1
ATOM 729 N N . PRO A 1 99 ? 7.412 12.146 -7.613 1.00 81.19 99 PRO A N 1
ATOM 730 C CA . PRO A 1 99 ? 6.543 12.646 -6.542 1.00 81.19 99 PRO A CA 1
ATOM 731 C C . PRO A 1 99 ? 5.049 12.619 -6.892 1.00 81.19 99 PRO A C 1
ATOM 733 O O . PRO A 1 99 ? 4.231 12.283 -6.038 1.00 81.19 99 PRO A O 1
ATOM 736 N N . GLY A 1 100 ? 4.678 12.909 -8.138 1.00 79.75 100 GLY A N 1
ATOM 737 C CA . GLY A 1 100 ? 3.298 12.790 -8.606 1.00 79.75 100 GLY A CA 1
ATOM 738 C C . GLY A 1 100 ? 2.832 11.340 -8.670 1.00 79.75 100 GLY A C 1
ATOM 739 O O . GLY A 1 100 ? 1.705 11.044 -8.281 1.00 79.75 100 GLY A O 1
ATOM 740 N N . TRP A 1 101 ? 3.720 10.418 -9.049 1.00 82.25 101 TRP A N 1
ATOM 741 C CA . TRP A 1 101 ? 3.455 8.982 -8.966 1.00 82.25 101 TRP A CA 1
ATOM 742 C C . TRP A 1 101 ? 3.244 8.510 -7.514 1.00 82.25 101 TRP A C 1
ATOM 744 O O . TRP A 1 101 ? 2.271 7.804 -7.244 1.00 82.25 101 TRP A O 1
ATOM 754 N N . LEU A 1 102 ? 4.080 8.959 -6.564 1.00 84.88 102 LEU A N 1
ATOM 755 C CA . LEU A 1 102 ? 3.923 8.667 -5.129 1.00 84.88 102 LEU A CA 1
ATOM 756 C C . LEU A 1 102 ? 2.553 9.133 -4.615 1.00 84.88 102 LEU A C 1
ATOM 758 O O . LEU A 1 102 ? 1.849 8.382 -3.944 1.00 84.88 102 LEU A O 1
ATOM 762 N N . LEU A 1 103 ? 2.172 10.373 -4.935 1.00 84.81 103 LEU A N 1
ATOM 763 C CA . LEU A 1 103 ? 0.905 10.962 -4.501 1.00 84.81 103 LEU A CA 1
ATOM 764 C C . LEU A 1 103 ? -0.300 10.251 -5.118 1.00 84.81 103 LEU A C 1
ATOM 766 O O . LEU A 1 103 ? -1.249 9.939 -4.401 1.00 84.81 103 LEU A O 1
ATOM 770 N N . ALA A 1 104 ? -0.246 9.960 -6.420 1.00 82.25 104 ALA A N 1
ATOM 771 C CA . ALA A 1 104 ? -1.291 9.227 -7.124 1.00 82.25 104 ALA A CA 1
ATOM 772 C C . ALA A 1 104 ? -1.496 7.831 -6.521 1.00 82.25 104 ALA A C 1
ATOM 774 O O . ALA A 1 104 ? -2.633 7.432 -6.274 1.00 82.25 104 ALA A O 1
ATOM 775 N N . PHE A 1 105 ? -0.405 7.119 -6.215 1.00 84.81 105 PHE A N 1
ATOM 776 C CA . PHE A 1 105 ? -0.478 5.826 -5.544 1.00 84.81 105 PHE A CA 1
ATOM 777 C C . PHE A 1 105 ? -1.111 5.948 -4.155 1.00 84.81 105 PHE A C 1
ATOM 779 O O . PHE A 1 105 ? -2.025 5.197 -3.820 1.00 84.81 105 PHE A O 1
ATOM 786 N N . LEU A 1 106 ? -0.626 6.877 -3.325 1.00 87.31 106 LEU A N 1
ATOM 787 C CA . LEU A 1 106 ? -1.113 7.020 -1.953 1.00 87.31 106 LEU A CA 1
ATOM 788 C C . LEU A 1 106 ? -2.594 7.396 -1.920 1.00 87.31 106 LEU A C 1
ATOM 790 O O . LEU A 1 106 ? -3.330 6.849 -1.110 1.00 87.31 106 LEU A O 1
ATOM 794 N N . LEU A 1 107 ? -3.053 8.280 -2.802 1.00 83.62 107 LEU A N 1
ATOM 795 C CA . LEU A 1 107 ? -4.466 8.658 -2.849 1.00 83.62 107 LEU A CA 1
ATOM 796 C C . LEU A 1 107 ? -5.370 7.539 -3.356 1.00 83.62 107 LEU A C 1
ATOM 798 O O . LEU A 1 107 ? -6.493 7.422 -2.875 1.00 83.62 107 LEU A O 1
ATOM 802 N N . ALA A 1 108 ? -4.866 6.704 -4.261 1.00 82.94 108 ALA A N 1
ATOM 803 C CA . ALA A 1 108 ? -5.571 5.521 -4.727 1.00 82.94 108 ALA A CA 1
ATOM 804 C C . ALA A 1 108 ? -5.672 4.441 -3.632 1.00 82.94 108 ALA A C 1
ATOM 806 O O . ALA A 1 108 ? -6.739 3.888 -3.406 1.00 82.94 108 ALA A O 1
ATOM 807 N N . ALA A 1 109 ? -4.574 4.144 -2.928 1.00 85.19 109 ALA A N 1
ATOM 808 C CA . ALA A 1 109 ? -4.499 2.977 -2.045 1.00 85.19 109 ALA A CA 1
ATOM 809 C C . ALA A 1 109 ? -4.831 3.268 -0.569 1.00 85.19 109 ALA A C 1
ATOM 811 O O . ALA A 1 109 ? -5.412 2.428 0.118 1.00 85.19 109 ALA A O 1
ATOM 812 N N . LEU A 1 110 ? -4.453 4.438 -0.042 1.00 88.88 110 LEU A N 1
ATOM 813 C CA . LEU A 1 110 ? -4.511 4.722 1.397 1.00 88.88 110 LEU A CA 1
ATOM 814 C C . LEU A 1 110 ? -5.929 4.639 1.992 1.00 88.88 110 LEU A C 1
ATOM 816 O O . LEU A 1 110 ? -6.050 4.042 3.064 1.00 88.88 110 LEU A O 1
ATOM 820 N N . PRO A 1 111 ? -6.997 5.179 1.364 1.00 86.94 111 PRO A N 1
ATOM 821 C CA . PRO A 1 111 ? -8.346 5.109 1.932 1.00 86.94 111 PRO A CA 1
ATOM 822 C C . PRO A 1 111 ? -8.807 3.665 2.172 1.00 86.94 111 PRO A C 1
ATOM 824 O O . PRO A 1 111 ? -9.176 3.323 3.299 1.00 86.94 111 PRO A O 1
ATOM 827 N N . GLY A 1 112 ? -8.667 2.811 1.152 1.00 85.81 112 GLY A N 1
ATOM 828 C CA . GLY A 1 112 ? -9.049 1.400 1.208 1.00 85.81 112 GLY A CA 1
ATOM 829 C C . GLY A 1 112 ? -8.264 0.606 2.251 1.00 85.81 112 GLY A C 1
ATOM 830 O O . GLY A 1 112 ? -8.835 -0.197 2.993 1.00 85.81 112 GLY A O 1
ATOM 831 N N . GLU A 1 113 ? -6.958 0.857 2.371 1.00 90.00 113 GLU A N 1
ATOM 832 C CA . GLU A 1 113 ? -6.131 0.190 3.380 1.00 90.00 113 GLU A CA 1
ATOM 833 C C . GLU A 1 113 ? -6.482 0.629 4.809 1.00 90.00 113 GLU A C 1
ATOM 835 O O . GLU A 1 113 ? -6.571 -0.204 5.715 1.00 90.00 113 GLU A O 1
ATOM 840 N N . VAL A 1 114 ? -6.745 1.924 5.020 1.00 90.56 114 VAL A N 1
ATOM 841 C CA . VAL A 1 114 ? -7.188 2.451 6.320 1.00 90.56 114 VAL A CA 1
ATOM 842 C C . VAL A 1 114 ? -8.525 1.839 6.722 1.00 90.56 114 VAL A C 1
ATOM 844 O O . VAL A 1 114 ? -8.688 1.440 7.878 1.00 90.56 114 VAL A O 1
ATOM 847 N N . ARG A 1 115 ? -9.479 1.735 5.791 1.00 88.50 115 ARG A N 1
ATOM 848 C CA . ARG A 1 115 ? -10.787 1.136 6.067 1.00 88.50 115 ARG A CA 1
ATOM 849 C C . ARG A 1 115 ? -10.674 -0.342 6.380 1.00 88.50 115 ARG A C 1
ATOM 851 O O . ARG A 1 115 ? -11.284 -0.792 7.346 1.00 88.50 115 ARG A O 1
ATOM 858 N N . TRP A 1 116 ? -9.881 -1.082 5.610 1.00 89.50 116 TRP A N 1
ATOM 859 C CA . TRP A 1 116 ? -9.675 -2.505 5.855 1.00 89.50 116 TRP A CA 1
ATOM 860 C C . TRP A 1 116 ? -9.086 -2.748 7.249 1.00 89.50 116 TRP A C 1
ATOM 862 O O . TRP A 1 116 ? -9.605 -3.567 8.005 1.00 89.50 116 TRP A O 1
ATOM 872 N N . LEU A 1 117 ? -8.059 -1.981 7.635 1.00 90.38 117 LEU A N 1
ATOM 873 C CA . LEU A 1 117 ? -7.475 -2.057 8.977 1.00 90.38 117 LEU A CA 1
ATOM 874 C C . LEU A 1 117 ? -8.474 -1.652 10.064 1.00 90.38 117 LEU A C 1
ATOM 876 O O . LEU A 1 117 ? -8.500 -2.265 11.130 1.00 90.38 117 LEU A O 1
ATOM 880 N N . ALA A 1 118 ? -9.314 -0.648 9.804 1.00 89.44 118 ALA A N 1
ATOM 881 C CA . ALA A 1 118 ? -10.381 -0.251 10.714 1.00 89.44 118 ALA A CA 1
ATOM 882 C C . ALA A 1 118 ? -11.423 -1.363 10.913 1.00 89.44 118 ALA A C 1
ATOM 884 O O . ALA A 1 118 ? -11.794 -1.642 12.049 1.00 89.44 118 ALA A O 1
ATOM 885 N N . GLN A 1 119 ? -11.840 -2.034 9.839 1.00 88.88 119 GLN A N 1
ATOM 886 C CA . GLN A 1 119 ? -12.790 -3.152 9.882 1.00 88.88 119 GLN A CA 1
ATOM 887 C C . GLN A 1 119 ? -12.212 -4.396 10.558 1.00 88.88 119 GLN A C 1
ATOM 889 O O . GLN A 1 119 ? -12.944 -5.136 11.208 1.00 88.88 119 GLN A O 1
ATOM 894 N N . ALA A 1 120 ? -10.906 -4.626 10.415 1.00 88.12 120 ALA A N 1
ATOM 895 C CA . ALA A 1 120 ? -10.221 -5.753 11.036 1.00 88.12 120 ALA A CA 1
ATOM 896 C C . ALA A 1 120 ? -10.019 -5.579 12.554 1.00 88.12 120 ALA A C 1
ATOM 898 O O . ALA A 1 120 ? -9.735 -6.553 13.253 1.00 88.12 120 ALA A O 1
ATOM 899 N N . MET A 1 121 ? -10.145 -4.356 13.085 1.00 88.19 121 MET A N 1
ATOM 900 C CA . MET A 1 121 ? -10.053 -4.112 14.523 1.00 88.19 121 MET A CA 1
ATOM 901 C C . MET A 1 121 ? -11.352 -4.509 15.242 1.00 88.19 121 MET A C 1
ATOM 903 O O . MET A 1 121 ? -12.446 -4.232 14.749 1.00 88.19 121 MET A O 1
ATOM 907 N N . PRO A 1 122 ? -11.261 -5.100 16.447 1.00 86.75 122 PRO A N 1
ATOM 908 C CA . PRO A 1 122 ? -12.439 -5.423 17.235 1.00 86.75 122 PRO A CA 1
ATOM 909 C C . PRO A 1 122 ? -13.174 -4.147 17.660 1.00 86.75 122 PRO A C 1
ATOM 911 O O . PRO A 1 122 ? -12.559 -3.106 17.913 1.00 86.75 122 PRO A O 1
ATOM 914 N N . GLY A 1 123 ? -14.498 -4.247 17.779 1.00 85.69 123 GLY A N 1
ATOM 915 C CA . GLY A 1 123 ? -15.330 -3.167 18.299 1.00 85.69 123 GLY A CA 1
ATOM 916 C C . GLY A 1 123 ? -14.895 -2.742 19.705 1.00 85.69 123 GLY A C 1
ATOM 917 O O . GLY A 1 123 ? -14.482 -3.558 20.522 1.00 85.69 123 GLY A O 1
ATOM 918 N N . GLU A 1 124 ? -14.992 -1.445 19.994 1.00 87.00 124 GLU A N 1
ATOM 919 C CA . GLU A 1 124 ? -14.481 -0.879 21.251 1.00 87.00 124 GLU A CA 1
ATOM 920 C C . GLU A 1 124 ? -15.528 -0.687 22.351 1.00 87.00 124 GLU A C 1
ATOM 922 O O . GLU A 1 124 ? -15.212 -0.172 23.430 1.00 87.00 124 GLU A O 1
ATOM 927 N N . ARG A 1 125 ? -16.787 -1.028 22.060 1.00 83.38 125 ARG A N 1
ATOM 928 C CA . ARG A 1 125 ? -17.929 -0.819 22.950 1.00 83.38 125 ARG A CA 1
ATOM 929 C C . ARG A 1 125 ? -18.445 -2.160 23.482 1.00 83.38 125 ARG A C 1
ATOM 931 O O . ARG A 1 125 ? -18.662 -3.057 22.672 1.00 83.38 125 ARG A O 1
ATO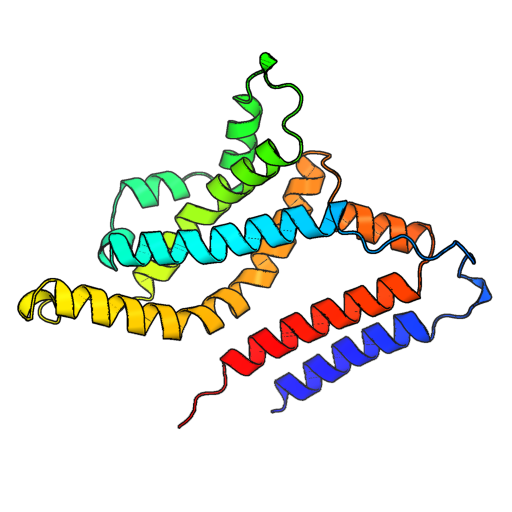M 938 N N . PRO A 1 126 ? -18.706 -2.281 24.799 1.00 76.62 126 PRO A N 1
ATOM 939 C CA . PRO A 1 126 ? -18.483 -1.266 25.843 1.00 76.62 126 PRO A CA 1
ATOM 940 C C . PRO A 1 126 ? -17.012 -1.156 26.297 1.00 76.62 126 PRO A C 1
ATOM 942 O O . PRO A 1 126 ? -16.574 -0.089 26.730 1.00 76.62 126 PRO A O 1
ATOM 945 N N . PHE A 1 127 ? -16.233 -2.230 26.162 1.00 78.06 127 PHE A N 1
ATOM 946 C CA . PHE A 1 127 ? -14.803 -2.282 26.478 1.00 78.06 127 PHE A CA 1
ATOM 947 C C . PHE A 1 127 ? -13.980 -2.346 25.185 1.00 78.06 127 PHE A C 1
ATOM 949 O O . PHE A 1 127 ? -14.421 -2.986 24.232 1.00 78.06 127 PHE A O 1
ATOM 956 N N . PRO A 1 128 ? -12.791 -1.718 25.120 1.00 82.19 128 PRO A N 1
ATOM 957 C CA . PRO A 1 128 ? -12.048 -1.055 26.194 1.00 82.19 128 PRO A CA 1
ATOM 958 C C . PRO A 1 128 ? -12.420 0.421 26.432 1.00 82.19 128 PRO A C 1
ATOM 960 O O . PRO A 1 128 ? -11.741 1.074 27.220 1.00 82.19 128 PRO A O 1
ATOM 963 N N . GLN A 1 129 ? -13.449 0.986 25.784 1.00 85.38 129 GLN A N 1
ATOM 964 C CA . GLN A 1 129 ? -13.818 2.400 25.999 1.00 85.38 129 GLN A CA 1
ATOM 965 C C . GLN A 1 129 ? -14.136 2.722 27.466 1.00 85.38 129 GLN A C 1
ATOM 967 O O . GLN A 1 129 ? -13.687 3.752 27.969 1.00 85.38 129 GLN A O 1
ATOM 972 N N . ALA A 1 130 ? -14.818 1.819 28.172 1.00 87.00 130 ALA A N 1
ATOM 973 C CA . ALA A 1 130 ? -15.098 1.964 29.600 1.00 87.00 130 ALA A CA 1
ATOM 974 C C . ALA A 1 130 ? -13.836 1.983 30.496 1.00 87.00 130 ALA A C 1
ATOM 976 O O . ALA A 1 130 ? -13.898 2.476 31.617 1.00 87.00 130 ALA A O 1
ATOM 977 N N . TRP A 1 131 ? -12.679 1.512 30.010 1.00 90.62 131 TRP A N 1
ATOM 978 C CA . TRP A 1 131 ? -11.389 1.571 30.721 1.00 90.62 131 TRP A CA 1
ATOM 979 C C . TRP A 1 131 ? -10.564 2.831 30.397 1.00 90.62 131 TRP A C 1
ATOM 981 O O . TRP A 1 131 ? -9.443 2.995 30.880 1.00 90.62 131 TRP A O 1
ATOM 991 N N . GLY A 1 132 ? -11.102 3.738 29.578 1.00 91.56 132 GLY A N 1
ATOM 992 C CA . GLY A 1 132 ? -10.486 5.019 29.248 1.00 91.56 132 GLY A CA 1
ATOM 993 C C . GLY A 1 132 ? -9.520 4.992 28.057 1.00 91.56 132 GLY A C 1
ATOM 994 O O . GLY A 1 132 ? -9.128 3.954 27.522 1.00 91.56 132 GLY A O 1
ATOM 995 N N . ARG A 1 133 ? -9.103 6.194 27.630 1.00 89.12 133 ARG A N 1
ATOM 996 C CA . ARG A 1 133 ? -8.354 6.417 26.374 1.00 89.12 133 ARG A CA 1
ATOM 997 C C . ARG A 1 133 ? -7.009 5.686 26.313 1.00 89.12 133 ARG A C 1
ATOM 999 O O . ARG A 1 133 ? -6.586 5.283 25.230 1.00 89.12 133 ARG A O 1
ATOM 1006 N N . ALA A 1 134 ? -6.329 5.529 27.448 1.00 90.19 134 ALA A N 1
ATOM 1007 C CA . ALA A 1 134 ? -5.042 4.839 27.513 1.00 90.19 134 ALA A CA 1
ATOM 1008 C C . ALA A 1 134 ? -5.188 3.339 27.206 1.00 90.19 134 ALA A C 1
ATOM 1010 O O . ALA A 1 134 ? -4.421 2.802 26.403 1.00 90.19 134 ALA A O 1
ATOM 1011 N N . ALA A 1 135 ? -6.214 2.691 27.770 1.00 89.62 135 ALA A N 1
ATOM 1012 C CA . ALA A 1 135 ? -6.531 1.292 27.504 1.00 89.62 135 ALA A CA 1
ATOM 1013 C C . ALA A 1 135 ? -6.912 1.082 26.032 1.00 89.62 135 ALA A C 1
ATOM 1015 O O . ALA A 1 135 ? -6.374 0.191 25.377 1.00 89.62 135 ALA A O 1
ATOM 1016 N N . THR A 1 136 ? -7.746 1.968 25.474 1.00 90.00 136 THR A N 1
ATOM 1017 C CA . THR A 1 136 ? -8.115 1.931 24.051 1.00 90.00 136 THR A CA 1
ATOM 1018 C C . THR A 1 136 ? -6.893 2.050 23.137 1.00 90.00 136 THR A C 1
ATOM 1020 O O . THR A 1 136 ? -6.699 1.215 22.258 1.00 90.00 136 THR A O 1
ATOM 1023 N N . ARG A 1 137 ? -6.014 3.041 23.357 1.00 89.94 137 ARG A N 1
ATOM 1024 C CA . ARG A 1 137 ? -4.805 3.228 22.530 1.00 89.94 137 ARG A CA 1
ATOM 1025 C C . ARG A 1 137 ? -3.850 2.042 22.612 1.00 89.94 137 ARG A C 1
ATOM 1027 O O . ARG A 1 137 ? -3.247 1.689 21.598 1.00 89.94 137 ARG A O 1
ATOM 1034 N N . ARG A 1 138 ? -3.706 1.445 23.799 1.00 89.94 138 ARG A N 1
ATOM 1035 C CA . ARG A 1 138 ? -2.861 0.264 24.009 1.00 89.94 138 ARG A CA 1
ATOM 1036 C C . ARG A 1 138 ? -3.436 -0.956 23.295 1.00 89.94 138 ARG A C 1
ATOM 1038 O O . ARG A 1 138 ? -2.688 -1.620 22.588 1.00 89.94 138 ARG A O 1
ATOM 1045 N N . MET A 1 139 ? -4.744 -1.191 23.408 1.00 89.81 139 MET A N 1
ATOM 1046 C CA . MET A 1 139 ? -5.428 -2.278 22.703 1.00 89.81 139 MET A CA 1
ATOM 1047 C C . MET A 1 139 ? -5.290 -2.131 21.186 1.00 89.81 139 MET A C 1
ATOM 1049 O O . MET A 1 139 ? -4.817 -3.054 20.532 1.00 89.81 139 MET A O 1
ATOM 1053 N N . ARG A 1 140 ? -5.590 -0.947 20.630 1.00 91.88 140 ARG A N 1
ATOM 1054 C CA . ARG A 1 140 ? -5.410 -0.674 19.193 1.00 91.88 140 ARG A CA 1
ATOM 1055 C C . ARG A 1 140 ? -3.980 -0.940 18.738 1.00 91.88 140 ARG A C 1
ATOM 1057 O O . ARG A 1 140 ? -3.782 -1.569 17.709 1.00 91.88 140 ARG A O 1
ATOM 1064 N N . ARG A 1 141 ? -2.979 -0.484 19.502 1.00 91.38 141 ARG A N 1
ATOM 1065 C CA . ARG A 1 141 ? -1.566 -0.723 19.172 1.00 91.38 141 ARG A CA 1
ATOM 1066 C C . ARG A 1 141 ? -1.247 -2.216 19.140 1.00 91.38 141 ARG A C 1
ATOM 1068 O O . ARG A 1 141 ? -0.591 -2.654 18.208 1.00 91.38 141 ARG A O 1
ATOM 1075 N N . LEU A 1 142 ? -1.691 -2.985 20.134 1.00 90.12 142 LEU A N 1
ATOM 1076 C CA . LEU A 1 142 ? -1.440 -4.428 20.186 1.00 90.12 142 LEU A CA 1
ATOM 1077 C C . LEU A 1 142 ? -2.105 -5.159 19.018 1.00 90.12 142 LEU A C 1
ATOM 1079 O O . LEU A 1 142 ? -1.445 -5.942 18.342 1.00 90.12 142 LEU A O 1
ATOM 1083 N N . VAL A 1 143 ? -3.373 -4.844 18.740 1.00 89.75 143 VAL A N 1
ATOM 1084 C CA . VAL A 1 143 ? -4.113 -5.413 17.608 1.00 89.75 143 VAL A CA 1
ATOM 1085 C C . VAL A 1 143 ? -3.424 -5.074 16.289 1.00 89.75 143 VAL A C 1
ATOM 1087 O O . VAL A 1 143 ? -3.167 -5.969 15.495 1.00 89.75 143 VAL A O 1
ATOM 1090 N N . LEU A 1 144 ? -3.058 -3.811 16.064 1.00 89.81 144 LEU A N 1
ATOM 1091 C CA . LEU A 1 144 ? -2.388 -3.404 14.830 1.00 89.81 144 LEU A CA 1
ATOM 1092 C C . LEU A 1 144 ? -1.003 -4.030 14.684 1.00 89.81 144 LEU A C 1
ATOM 1094 O O . LEU A 1 144 ? -0.675 -4.463 13.591 1.00 89.81 144 LEU A O 1
ATOM 1098 N N . MET A 1 145 ? -0.211 -4.135 15.755 1.00 87.56 145 MET A N 1
ATOM 1099 C CA . MET A 1 145 ? 1.087 -4.824 15.706 1.00 87.56 145 MET A CA 1
ATOM 1100 C C . MET A 1 145 ? 0.925 -6.306 15.354 1.00 87.56 145 MET A C 1
ATOM 1102 O O . MET A 1 145 ? 1.738 -6.846 14.609 1.00 87.56 145 MET A O 1
ATOM 1106 N N . HIS A 1 146 ? -0.133 -6.953 15.849 1.00 86.12 146 HIS A N 1
ATOM 1107 C CA . HIS A 1 146 ? -0.444 -8.341 15.516 1.00 86.12 146 HIS A CA 1
ATOM 1108 C C . HIS A 1 146 ? -0.949 -8.495 14.070 1.00 86.12 146 HIS A C 1
ATOM 1110 O O . HIS A 1 146 ? -0.532 -9.402 13.354 1.00 86.12 146 HIS A O 1
ATOM 1116 N N . LEU A 1 147 ? -1.808 -7.582 13.609 1.00 85.62 147 LEU A N 1
ATOM 1117 C CA . LEU A 1 147 ? -2.335 -7.582 12.243 1.00 85.62 147 LEU A CA 1
ATOM 1118 C C . LEU A 1 147 ? -1.291 -7.165 11.204 1.00 85.62 147 LEU A C 1
ATOM 1120 O O . LEU A 1 147 ? -1.393 -7.585 10.056 1.00 85.62 147 LEU A O 1
ATOM 1124 N N . TRP A 1 148 ? -0.295 -6.365 11.590 1.00 82.56 148 TRP A N 1
ATOM 1125 C CA . TRP A 1 148 ? 0.660 -5.735 10.681 1.00 82.56 148 TRP A CA 1
ATOM 1126 C C . TRP A 1 148 ? 1.330 -6.729 9.737 1.00 82.56 148 TRP A C 1
ATOM 1128 O O . TRP A 1 148 ? 1.340 -6.514 8.529 1.00 82.56 148 TRP A O 1
ATOM 1138 N N . GLY A 1 149 ? 1.871 -7.825 10.279 1.00 79.75 149 GLY A N 1
ATOM 1139 C CA . GLY A 1 149 ? 2.585 -8.824 9.483 1.00 79.75 149 GLY A CA 1
ATOM 1140 C C . GLY A 1 149 ? 1.683 -9.470 8.432 1.00 79.75 149 GLY A C 1
ATOM 1141 O O . GLY A 1 149 ? 2.044 -9.523 7.260 1.00 79.75 149 GLY A O 1
ATOM 1142 N N . ARG A 1 150 ? 0.480 -9.889 8.841 1.00 79.12 150 ARG A N 1
ATOM 1143 C CA . ARG A 1 150 ? -0.511 -10.540 7.968 1.00 79.12 150 ARG A CA 1
ATOM 1144 C C . ARG A 1 150 ? -1.083 -9.580 6.929 1.00 79.12 150 ARG A C 1
ATOM 1146 O O . ARG A 1 150 ? -1.262 -9.946 5.772 1.00 79.12 150 ARG A O 1
ATOM 1153 N N . TRP A 1 151 ? -1.339 -8.340 7.329 1.00 85.88 151 TRP A N 1
ATOM 1154 C CA . TRP A 1 151 ? -1.797 -7.285 6.435 1.00 85.88 151 TRP A CA 1
ATOM 1155 C C . TRP A 1 151 ? -0.747 -6.968 5.370 1.00 85.88 151 TRP A C 1
ATOM 1157 O O . TRP A 1 151 ? -1.049 -7.034 4.181 1.00 85.88 151 TRP A O 1
ATOM 1167 N N . LEU A 1 152 ? 0.500 -6.714 5.777 1.00 82.94 152 LEU A N 1
ATOM 1168 C CA . LEU A 1 152 ? 1.593 -6.428 4.851 1.00 82.94 152 LEU A CA 1
ATOM 1169 C C . LEU A 1 152 ? 1.805 -7.596 3.880 1.00 82.94 152 LEU A C 1
ATOM 1171 O O . LEU A 1 152 ? 1.889 -7.388 2.676 1.00 82.94 152 LEU A O 1
ATOM 1175 N N . ALA A 1 153 ? 1.810 -8.828 4.390 1.00 75.06 153 ALA A N 1
ATOM 1176 C CA . ALA A 1 153 ? 1.916 -10.049 3.597 1.00 75.06 153 ALA A CA 1
ATOM 1177 C C . ALA A 1 153 ? 0.823 -10.169 2.521 1.00 75.06 153 ALA A C 1
ATOM 1179 O O . ALA A 1 153 ? 1.118 -10.473 1.364 1.00 75.06 153 ALA A O 1
ATOM 1180 N N . ALA A 1 154 ? -0.433 -9.914 2.893 1.00 77.56 154 ALA A N 1
ATOM 1181 C CA . ALA A 1 154 ? -1.575 -10.027 1.991 1.00 77.56 154 ALA A CA 1
ATOM 1182 C C . ALA A 1 154 ? -1.629 -8.897 0.951 1.00 77.56 154 ALA A C 1
ATOM 1184 O O . ALA A 1 154 ? -2.094 -9.108 -0.169 1.00 77.56 154 ALA A O 1
ATOM 1185 N N . ARG A 1 155 ? -1.173 -7.695 1.315 1.00 82.50 155 ARG A N 1
ATOM 1186 C CA . ARG A 1 155 ? -1.333 -6.488 0.495 1.00 82.50 155 ARG A CA 1
ATOM 1187 C C . ARG A 1 155 ? -0.131 -6.149 -0.371 1.00 82.50 155 ARG A C 1
ATOM 1189 O O . ARG A 1 155 ? -0.304 -5.559 -1.432 1.00 82.50 155 ARG A O 1
ATOM 1196 N N . LEU A 1 156 ? 1.070 -6.569 0.016 1.00 80.38 156 LEU A N 1
ATOM 1197 C CA . LEU A 1 156 ? 2.297 -6.282 -0.726 1.00 80.38 156 LEU A CA 1
ATOM 1198 C C . LEU A 1 156 ? 2.244 -6.730 -2.202 1.00 80.38 156 LEU A C 1
ATOM 1200 O O . LEU A 1 156 ? 2.638 -5.931 -3.050 1.00 80.38 156 LEU A O 1
ATOM 1204 N N . PRO A 1 157 ? 1.693 -7.908 -2.570 1.00 75.31 157 PRO A N 1
ATOM 1205 C CA . PRO A 1 157 ? 1.514 -8.266 -3.978 1.00 75.31 157 PRO A CA 1
ATOM 1206 C C . PRO A 1 157 ? 0.604 -7.288 -4.730 1.00 75.31 157 PRO A C 1
ATOM 1208 O O . PRO A 1 157 ? 0.929 -6.888 -5.845 1.00 75.31 157 PRO A O 1
ATOM 1211 N N . LEU A 1 158 ? -0.500 -6.863 -4.106 1.00 79.00 158 LEU A N 1
ATOM 1212 C CA . LEU A 1 158 ? -1.442 -5.911 -4.699 1.00 79.00 158 LEU A CA 1
ATOM 1213 C C . LEU A 1 158 ? -0.773 -4.554 -4.923 1.00 79.00 158 LEU A C 1
ATOM 1215 O O . LEU A 1 158 ? -0.848 -4.006 -6.021 1.00 79.00 158 LEU A O 1
ATOM 1219 N N . TRP A 1 159 ? -0.052 -4.044 -3.927 1.00 83.75 159 TRP A N 1
ATOM 1220 C CA . TRP A 1 159 ? 0.667 -2.778 -4.043 1.00 83.75 159 TRP A CA 1
ATOM 1221 C C . TRP A 1 159 ? 1.753 -2.840 -5.109 1.00 83.75 159 TRP A C 1
ATOM 1223 O O . TRP A 1 159 ? 1.832 -1.936 -5.934 1.00 83.75 159 TRP A O 1
ATOM 1233 N N . LEU A 1 160 ? 2.521 -3.930 -5.174 1.00 77.88 160 LEU A N 1
ATOM 1234 C CA . LEU A 1 160 ? 3.507 -4.123 -6.236 1.00 77.88 160 LEU A CA 1
ATOM 1235 C C . LEU A 1 160 ? 2.838 -4.153 -7.619 1.00 77.88 160 LEU A C 1
ATOM 1237 O O . LEU A 1 160 ? 3.294 -3.471 -8.535 1.00 77.88 160 LEU A O 1
ATOM 1241 N N . THR A 1 161 ? 1.706 -4.839 -7.788 1.00 73.88 161 THR A N 1
ATOM 1242 C CA . THR A 1 161 ? 0.976 -4.789 -9.068 1.00 73.88 161 THR A CA 1
ATOM 1243 C C . THR A 1 161 ? 0.446 -3.392 -9.392 1.00 73.88 161 THR A C 1
ATOM 1245 O O . THR A 1 161 ? 0.565 -2.947 -10.533 1.00 73.88 161 THR A O 1
ATOM 1248 N N . ALA A 1 162 ? -0.057 -2.656 -8.400 1.00 74.88 162 ALA A N 1
ATOM 1249 C CA . ALA A 1 162 ? -0.521 -1.286 -8.577 1.00 74.88 162 ALA A CA 1
ATOM 1250 C C . ALA A 1 162 ? 0.630 -0.341 -8.959 1.00 74.88 162 ALA A C 1
ATOM 1252 O O . ALA A 1 162 ? 0.447 0.502 -9.835 1.00 74.88 162 ALA A O 1
ATOM 1253 N N . THR A 1 163 ? 1.831 -0.525 -8.389 1.00 76.75 163 THR A N 1
ATOM 1254 C CA . THR A 1 163 ? 3.024 0.234 -8.797 1.00 76.75 163 THR A CA 1
ATOM 1255 C C . THR A 1 163 ? 3.342 0.019 -10.275 1.00 76.75 163 THR A C 1
ATOM 1257 O O . THR A 1 163 ? 3.505 0.996 -10.999 1.00 76.75 163 THR A O 1
ATOM 1260 N N . LEU A 1 164 ? 3.304 -1.229 -10.759 1.00 74.94 164 LEU A N 1
ATOM 1261 C CA . LEU A 1 164 ? 3.546 -1.564 -12.168 1.00 74.94 164 LEU A CA 1
ATOM 1262 C C . LEU A 1 164 ? 2.495 -0.967 -13.115 1.00 74.94 164 LEU A C 1
ATOM 1264 O O . LEU A 1 164 ? 2.838 -0.477 -14.192 1.00 74.94 164 LEU A O 1
ATOM 1268 N N . VAL A 1 165 ? 1.214 -1.004 -12.735 1.00 71.44 165 VAL A N 1
ATOM 1269 C CA . VAL A 1 165 ? 0.129 -0.410 -13.533 1.00 71.44 165 VAL A CA 1
ATOM 1270 C C . VAL A 1 165 ? 0.289 1.106 -13.597 1.00 71.44 165 VAL A C 1
ATOM 1272 O O . VAL A 1 165 ? 0.231 1.683 -14.683 1.00 71.44 165 VAL A O 1
ATOM 1275 N N . LEU A 1 166 ? 0.551 1.752 -12.460 1.00 70.50 166 LEU A N 1
ATOM 1276 C CA . LEU A 1 166 ? 0.736 3.198 -12.405 1.00 70.50 166 LEU A CA 1
ATOM 1277 C C . LEU A 1 166 ? 1.987 3.646 -13.159 1.00 70.50 166 LEU A C 1
ATOM 1279 O O . LEU A 1 166 ? 1.909 4.630 -13.880 1.00 70.50 166 LEU A O 1
ATOM 1283 N N . GLU A 1 167 ? 3.101 2.913 -13.083 1.00 74.56 167 GLU A N 1
ATOM 1284 C CA . GLU A 1 167 ? 4.294 3.172 -13.907 1.00 74.56 167 GLU A CA 1
ATOM 1285 C C . GLU A 1 167 ? 3.955 3.218 -15.403 1.00 74.56 167 GLU A C 1
ATOM 1287 O O . GLU A 1 167 ? 4.413 4.108 -16.119 1.00 74.56 167 GLU A O 1
ATOM 1292 N N . ARG A 1 168 ? 3.107 2.295 -15.879 1.00 71.38 168 ARG A N 1
ATOM 1293 C CA . ARG A 1 168 ? 2.688 2.237 -17.288 1.00 71.38 168 ARG A CA 1
ATOM 1294 C C . ARG A 1 168 ? 1.760 3.365 -17.687 1.00 71.38 168 ARG A C 1
ATOM 1296 O O . ARG A 1 168 ? 1.955 3.942 -18.750 1.00 71.38 168 ARG A O 1
ATOM 1303 N N . VAL A 1 169 ? 0.772 3.671 -16.851 1.00 66.25 169 VAL A N 1
ATOM 1304 C CA . VAL A 1 169 ? -0.169 4.771 -17.100 1.00 66.25 169 VAL A CA 1
ATOM 1305 C C . VAL A 1 169 ? 0.560 6.116 -17.094 1.00 66.25 169 VAL A C 1
ATOM 1307 O O . VAL A 1 169 ? 0.219 7.008 -17.864 1.00 66.25 169 VAL A O 1
ATOM 1310 N N . LEU A 1 170 ? 1.583 6.247 -16.251 1.00 66.75 170 LEU A N 1
ATOM 1311 C CA . LEU A 1 170 ? 2.299 7.497 -16.024 1.00 66.75 170 LEU A CA 1
ATOM 1312 C C . LEU A 1 170 ? 3.547 7.681 -16.881 1.00 66.75 170 LEU A C 1
ATOM 1314 O O . LEU A 1 170 ? 4.125 8.766 -16.872 1.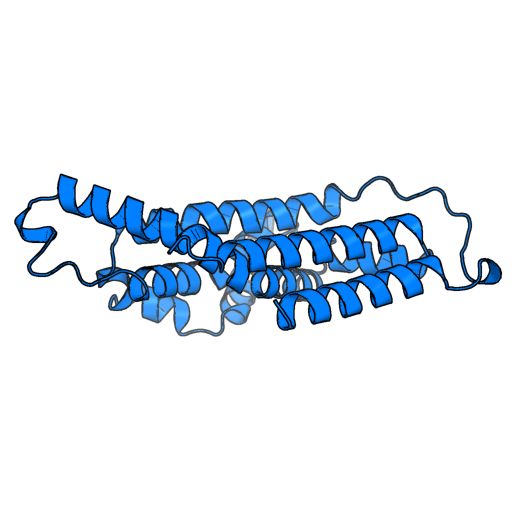00 66.75 170 LEU A O 1
ATOM 1318 N N . GLY A 1 171 ? 3.986 6.640 -17.592 1.00 66.69 171 GLY A N 1
ATOM 1319 C CA . GLY A 1 171 ? 5.250 6.663 -18.326 1.00 66.69 171 GLY A CA 1
ATOM 1320 C C . GLY A 1 171 ? 6.458 6.934 -17.422 1.00 66.69 171 GLY A C 1
ATOM 1321 O O . GLY A 1 171 ? 7.474 7.442 -17.892 1.00 66.69 171 GLY A O 1
ATOM 1322 N N . VAL A 1 172 ? 6.345 6.634 -16.123 1.00 70.12 172 VAL A N 1
ATOM 1323 C CA . VAL A 1 172 ? 7.407 6.867 -15.140 1.00 70.12 172 VAL A CA 1
ATOM 1324 C C . VAL A 1 172 ? 8.292 5.623 -15.083 1.00 70.12 172 VAL A C 1
ATOM 1326 O O . VAL A 1 172 ? 7.768 4.516 -14.932 1.00 70.12 172 VAL A O 1
ATOM 1329 N N . PRO A 1 173 ? 9.624 5.769 -15.198 1.00 68.44 173 PRO A N 1
ATOM 1330 C CA . PRO A 1 173 ? 10.526 4.642 -15.033 1.00 68.44 173 PRO A CA 1
ATOM 1331 C C . PRO A 1 173 ? 10.473 4.130 -13.587 1.00 68.44 173 PRO A C 1
ATOM 1333 O O . PRO A 1 173 ? 10.631 4.895 -12.637 1.00 68.44 173 PRO A O 1
ATOM 1336 N N . GLY A 1 174 ? 10.275 2.825 -13.433 1.00 72.56 174 GLY A N 1
ATOM 1337 C CA . GLY A 1 174 ? 10.227 2.118 -12.159 1.00 72.56 174 GLY A CA 1
ATOM 1338 C C . GLY A 1 174 ? 10.520 0.620 -12.305 1.00 72.56 174 GLY A C 1
ATOM 1339 O O . GLY A 1 174 ? 11.269 0.199 -13.197 1.00 72.56 174 GLY A O 1
ATOM 1340 N N . LEU A 1 175 ? 9.961 -0.195 -11.412 1.00 70.31 175 LEU A N 1
ATOM 1341 C CA . LEU A 1 175 ? 10.212 -1.636 -11.311 1.00 70.31 175 LEU A CA 1
ATOM 1342 C C . LEU A 1 175 ? 9.918 -2.386 -12.613 1.00 70.31 175 LEU A C 1
ATOM 1344 O O . LEU A 1 175 ? 10.694 -3.243 -13.037 1.00 70.31 175 LEU A O 1
ATOM 1348 N N . GLY A 1 176 ? 8.811 -2.057 -13.271 1.00 68.75 176 GLY A N 1
ATOM 1349 C CA . GLY A 1 176 ? 8.361 -2.712 -14.492 1.00 68.75 176 GLY A CA 1
ATOM 1350 C C . GLY A 1 176 ? 9.224 -2.371 -15.698 1.00 68.75 176 GLY A C 1
ATOM 1351 O O . GLY A 1 176 ? 9.426 -3.218 -16.572 1.00 68.75 176 GLY A O 1
ATOM 1352 N N . THR A 1 177 ? 9.756 -1.150 -15.753 1.00 68.88 177 THR A N 1
ATOM 1353 C CA . THR A 1 177 ? 10.710 -0.750 -16.795 1.00 68.88 177 THR A CA 1
ATOM 1354 C C . THR A 1 177 ? 12.097 -1.340 -16.559 1.00 68.88 177 THR A C 1
ATOM 1356 O O . THR A 1 177 ? 12.723 -1.766 -17.527 1.00 68.88 177 THR A O 1
ATOM 1359 N N . ASP A 1 178 ? 12.563 -1.443 -15.307 1.00 72.00 178 ASP A N 1
ATOM 1360 C CA . ASP A 1 178 ? 13.826 -2.129 -14.977 1.00 72.00 178 ASP A CA 1
ATOM 1361 C C . ASP A 1 178 ? 13.745 -3.616 -15.331 1.00 72.00 178 ASP A C 1
ATOM 1363 O O . ASP A 1 178 ? 14.610 -4.124 -16.043 1.00 72.00 178 ASP A O 1
ATOM 1367 N N . TRP A 1 179 ? 12.660 -4.291 -14.939 1.00 69.50 179 TRP A N 1
ATOM 1368 C CA . TRP A 1 179 ? 12.423 -5.688 -15.298 1.00 69.50 179 TRP A CA 1
ATOM 1369 C C . TRP A 1 179 ? 12.441 -5.897 -16.815 1.00 69.50 179 TRP A C 1
ATOM 1371 O O . TRP A 1 179 ? 13.173 -6.749 -17.316 1.00 69.50 179 TRP A O 1
ATOM 1381 N N . MET A 1 180 ? 11.689 -5.088 -17.572 1.00 68.62 180 MET A N 1
ATOM 1382 C CA . MET A 1 180 ? 11.699 -5.162 -19.036 1.00 68.62 180 MET A CA 1
ATOM 1383 C C . MET A 1 180 ? 13.080 -4.907 -19.630 1.00 68.62 180 MET A C 1
ATOM 1385 O O . MET A 1 180 ? 13.469 -5.594 -20.571 1.00 68.62 180 MET A O 1
ATOM 1389 N N . THR A 1 181 ? 13.822 -3.945 -19.084 1.00 71.75 181 THR A N 1
ATOM 1390 C CA . THR A 1 181 ? 15.176 -3.636 -19.543 1.00 71.75 181 THR A CA 1
ATOM 1391 C C . THR A 1 181 ? 16.083 -4.837 -19.308 1.00 71.75 181 THR A C 1
ATOM 1393 O O . THR A 1 181 ? 16.726 -5.298 -20.242 1.00 71.75 181 THR A O 1
ATOM 1396 N N . ARG A 1 182 ? 16.061 -5.443 -18.117 1.00 69.56 182 ARG A N 1
ATOM 1397 C CA . ARG A 1 182 ? 16.845 -6.649 -17.805 1.00 69.56 182 ARG A CA 1
ATOM 1398 C C . ARG A 1 182 ? 16.469 -7.843 -18.672 1.00 69.56 182 ARG A C 1
ATOM 1400 O O . ARG A 1 182 ? 17.358 -8.562 -19.115 1.00 69.56 182 ARG A O 1
ATOM 1407 N N . VAL A 1 183 ? 15.186 -8.034 -18.981 1.00 71.94 183 VAL A N 1
ATOM 1408 C CA . VAL A 1 183 ? 14.749 -9.050 -19.953 1.00 71.94 183 VAL A CA 1
ATOM 1409 C C . VAL A 1 183 ? 15.293 -8.738 -21.351 1.00 71.94 183 VAL A C 1
ATOM 1411 O O . VAL A 1 183 ? 15.814 -9.632 -22.015 1.00 71.94 183 VAL A O 1
ATOM 1414 N N . ALA A 1 184 ? 15.223 -7.479 -21.791 1.00 70.12 184 ALA A N 1
ATOM 1415 C CA . ALA A 1 184 ? 15.692 -7.052 -23.108 1.00 70.12 184 ALA A CA 1
ATOM 1416 C C . ALA A 1 184 ? 17.214 -7.191 -23.269 1.00 70.12 184 ALA A C 1
ATOM 1418 O O . ALA A 1 184 ? 17.682 -7.651 -24.312 1.00 70.12 184 ALA A O 1
ATOM 1419 N N . VAL A 1 185 ? 17.988 -6.843 -22.235 1.00 70.50 185 VAL A N 1
ATOM 1420 C CA . VAL A 1 185 ? 19.450 -7.028 -22.221 1.00 70.50 185 VAL A CA 1
ATOM 1421 C C . VAL A 1 185 ? 19.830 -8.475 -21.892 1.00 70.50 185 VAL A C 1
ATOM 1423 O O . VAL A 1 185 ? 20.977 -8.862 -22.084 1.00 70.50 185 VAL A O 1
ATOM 1426 N N . ARG A 1 186 ? 18.860 -9.301 -21.477 1.00 70.31 186 ARG A N 1
ATOM 1427 C CA . ARG A 1 186 ? 19.074 -10.679 -21.034 1.00 70.31 186 ARG A CA 1
ATOM 1428 C C . ARG A 1 186 ? 20.117 -10.688 -19.902 1.00 70.31 186 ARG A C 1
ATOM 1430 O O . ARG A 1 186 ? 21.203 -11.241 -20.021 1.00 70.31 186 ARG A O 1
ATOM 1437 N N . ASP A 1 187 ? 19.776 -10.036 -18.793 1.00 69.94 187 ASP A N 1
ATOM 1438 C CA . ASP A 1 187 ? 20.572 -9.986 -17.561 1.00 69.94 187 ASP A CA 1
ATOM 1439 C C . ASP A 1 187 ? 20.175 -11.134 -16.619 1.00 69.94 187 ASP A C 1
ATOM 1441 O O . ASP A 1 187 ? 19.254 -11.027 -15.804 1.00 69.94 187 ASP A O 1
ATOM 1445 N N . ARG A 1 188 ? 20.882 -12.260 -16.741 1.00 69.19 188 ARG A N 1
ATOM 1446 C CA . ARG A 1 188 ? 20.630 -13.475 -15.954 1.00 69.19 188 ARG A CA 1
ATOM 1447 C C . ARG A 1 188 ? 20.769 -13.247 -14.445 1.00 69.19 188 ARG A C 1
ATOM 1449 O O . ARG A 1 188 ? 19.947 -13.748 -13.679 1.00 69.19 188 ARG A O 1
ATOM 1456 N N . ALA A 1 189 ? 21.804 -12.524 -14.014 1.00 70.00 189 ALA A N 1
ATOM 1457 C CA . ALA A 1 189 ? 22.076 -12.304 -12.595 1.00 70.00 189 ALA A CA 1
ATOM 1458 C C . ALA A 1 189 ? 21.000 -11.413 -11.962 1.00 70.00 189 ALA A C 1
ATOM 1460 O O . ALA A 1 189 ? 20.476 -11.745 -10.897 1.00 70.00 189 ALA A O 1
ATOM 1461 N N . GLY A 1 190 ? 20.610 -10.335 -12.648 1.00 67.31 190 GLY A N 1
ATOM 1462 C CA . GLY A 1 190 ? 19.534 -9.458 -12.198 1.00 67.31 190 GLY A CA 1
ATOM 1463 C C . GLY A 1 190 ? 18.175 -10.152 -12.153 1.00 67.31 190 GLY A C 1
ATOM 1464 O O . GLY A 1 190 ? 17.451 -9.990 -11.173 1.00 67.31 190 GLY A O 1
ATOM 1465 N N . LEU A 1 191 ? 17.838 -10.975 -13.153 1.00 71.19 191 LEU A N 1
ATOM 1466 C CA . LEU A 1 191 ? 16.589 -11.749 -13.151 1.00 71.19 191 LEU A CA 1
ATOM 1467 C C . LEU A 1 191 ? 16.550 -12.780 -12.014 1.00 71.19 191 LEU A C 1
ATOM 1469 O O . LEU A 1 191 ? 15.533 -12.896 -11.332 1.00 71.19 191 LEU A O 1
ATOM 1473 N N . ALA A 1 192 ? 17.653 -13.493 -11.763 1.00 72.50 192 ALA A N 1
ATOM 1474 C CA . ALA A 1 192 ? 17.741 -14.442 -10.653 1.00 72.50 192 ALA A CA 1
ATOM 1475 C C . ALA A 1 192 ? 17.609 -13.745 -9.286 1.00 72.50 192 ALA A C 1
ATOM 1477 O O . ALA A 1 192 ? 16.877 -14.230 -8.425 1.00 72.50 192 ALA A O 1
ATOM 1478 N N . LEU A 1 193 ? 18.254 -12.586 -9.104 1.00 71.56 193 LEU A N 1
ATOM 1479 C CA . LEU A 1 193 ? 18.120 -11.750 -7.904 1.00 71.56 193 LEU A CA 1
ATOM 1480 C C . LEU A 1 193 ? 16.681 -11.281 -7.688 1.00 71.56 193 LEU A C 1
ATOM 1482 O O . LEU A 1 193 ? 16.180 -11.341 -6.569 1.00 71.56 193 LEU A O 1
ATOM 1486 N N . TRP A 1 194 ? 16.003 -10.859 -8.752 1.00 70.19 194 TRP A N 1
ATOM 1487 C CA . TRP A 1 194 ? 14.602 -10.455 -8.702 1.00 70.19 194 TRP A CA 1
ATOM 1488 C C . TRP A 1 194 ? 13.671 -11.603 -8.302 1.00 70.19 194 TRP A C 1
ATOM 1490 O O . TRP A 1 194 ? 12.828 -11.438 -7.421 1.00 70.19 194 TRP A O 1
ATOM 1500 N N . ILE A 1 195 ? 13.844 -12.781 -8.908 1.00 73.38 195 ILE A N 1
ATOM 1501 C CA . ILE A 1 195 ? 13.079 -13.985 -8.560 1.00 73.38 195 ILE A CA 1
ATOM 1502 C C . ILE A 1 195 ? 13.332 -14.364 -7.099 1.00 73.38 195 ILE A C 1
ATOM 1504 O O . ILE A 1 195 ? 12.390 -14.680 -6.377 1.00 73.38 195 ILE A O 1
ATOM 1508 N N . LEU A 1 196 ? 14.582 -14.282 -6.641 1.00 73.19 196 LEU A N 1
ATOM 1509 C CA . LEU A 1 196 ? 14.953 -14.587 -5.264 1.00 73.19 196 LEU A CA 1
ATOM 1510 C C . LEU A 1 196 ? 14.372 -13.566 -4.276 1.00 73.19 196 LEU A C 1
ATOM 1512 O O . LEU A 1 196 ? 13.867 -13.962 -3.230 1.00 73.19 196 LEU A O 1
ATOM 1516 N N . ALA A 1 197 ? 14.362 -12.276 -4.617 1.00 69.50 197 ALA A N 1
ATOM 1517 C CA . ALA A 1 197 ? 13.743 -11.230 -3.806 1.00 69.50 197 ALA A CA 1
ATOM 1518 C C . A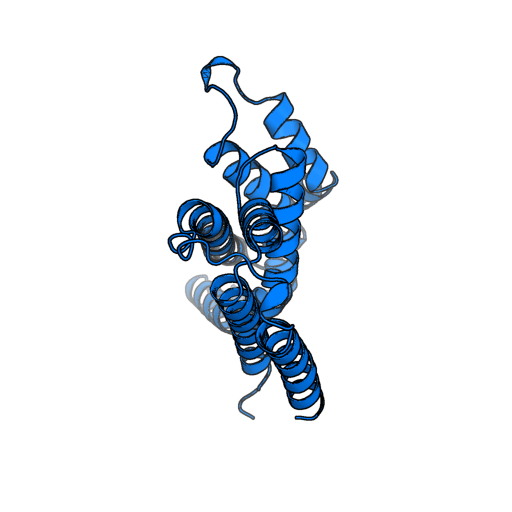LA A 1 197 ? 12.222 -11.423 -3.681 1.00 69.50 197 ALA A C 1
ATOM 1520 O O . ALA A 1 197 ? 11.680 -11.339 -2.579 1.00 69.50 197 ALA A O 1
ATOM 1521 N N . LEU A 1 198 ? 11.536 -11.750 -4.781 1.00 71.06 198 LEU A N 1
ATOM 1522 C CA . LEU A 1 198 ? 10.104 -12.063 -4.769 1.00 71.06 198 LEU A CA 1
ATOM 1523 C C . LEU A 1 198 ? 9.804 -13.352 -3.993 1.00 71.06 198 LEU A C 1
ATOM 1525 O O . LEU A 1 198 ? 8.849 -13.390 -3.218 1.00 71.06 198 LEU A O 1
ATOM 1529 N N . ALA A 1 199 ? 10.644 -14.380 -4.135 1.00 70.00 199 ALA A N 1
ATOM 1530 C CA . ALA A 1 199 ? 10.543 -15.615 -3.365 1.00 70.00 199 ALA A CA 1
ATOM 1531 C C . ALA A 1 199 ? 10.735 -15.369 -1.861 1.00 70.00 199 ALA A C 1
ATOM 1533 O O . ALA A 1 199 ? 10.020 -15.948 -1.044 1.00 70.00 199 ALA A O 1
ATOM 1534 N N . LEU A 1 200 ? 11.663 -14.482 -1.489 1.00 72.44 200 LEU A N 1
ATOM 1535 C CA . LEU A 1 200 ? 11.925 -14.108 -0.102 1.00 72.44 200 LEU A CA 1
ATOM 1536 C C . LEU A 1 200 ? 10.765 -13.298 0.487 1.00 72.44 200 LEU A C 1
ATOM 1538 O O . LEU A 1 200 ? 10.323 -13.588 1.595 1.00 72.44 200 LEU A O 1
ATOM 1542 N N . LEU A 1 201 ? 10.213 -12.346 -0.272 1.00 67.44 201 LEU A N 1
ATOM 1543 C CA . LEU A 1 201 ? 9.001 -11.608 0.100 1.00 67.44 201 LEU A CA 1
ATOM 1544 C C . LEU A 1 201 ? 7.804 -12.548 0.284 1.00 67.44 201 LEU A C 1
ATOM 1546 O O . LEU A 1 201 ? 7.091 -12.448 1.280 1.00 67.44 201 LEU A O 1
ATOM 1550 N N . TRP A 1 202 ? 7.616 -13.503 -0.630 1.00 70.75 202 TRP A N 1
ATOM 1551 C CA . TRP A 1 202 ? 6.582 -14.530 -0.515 1.00 70.75 202 TRP A CA 1
ATOM 1552 C C . TRP A 1 202 ? 6.793 -15.429 0.713 1.00 70.75 202 TRP A C 1
ATOM 1554 O O . TRP A 1 202 ? 5.841 -15.732 1.434 1.00 70.75 202 TRP A O 1
ATOM 1564 N N . ALA A 1 203 ? 8.034 -15.834 0.992 1.00 69.94 203 ALA A N 1
ATOM 1565 C CA . ALA A 1 203 ? 8.353 -16.646 2.159 1.00 69.94 203 ALA A CA 1
ATOM 1566 C C . ALA A 1 203 ? 8.063 -15.878 3.457 1.00 69.94 203 ALA A C 1
ATOM 1568 O O . ALA A 1 203 ? 7.367 -16.399 4.328 1.00 69.94 203 ALA A O 1
ATOM 1569 N N . LEU A 1 204 ? 8.525 -14.628 3.564 1.00 67.19 204 LEU A N 1
ATOM 1570 C CA . LEU A 1 204 ? 8.258 -13.744 4.703 1.00 67.19 204 LEU A CA 1
ATOM 1571 C C . LEU A 1 204 ? 6.756 -13.538 4.924 1.00 67.19 204 LEU A C 1
ATOM 1573 O O . LEU A 1 204 ? 6.291 -13.620 6.060 1.00 67.19 204 LEU A O 1
ATOM 1577 N N . ALA A 1 205 ? 5.993 -13.366 3.842 1.00 63.47 205 ALA A N 1
ATOM 1578 C CA . ALA A 1 205 ? 4.541 -13.254 3.894 1.00 63.47 205 ALA A CA 1
ATOM 1579 C C . ALA A 1 205 ? 3.875 -14.495 4.523 1.00 63.47 205 ALA A C 1
ATOM 1581 O O . ALA A 1 205 ? 2.935 -14.361 5.298 1.00 63.47 205 ALA A O 1
ATOM 1582 N N . ARG A 1 206 ? 4.396 -15.700 4.255 1.00 65.19 206 ARG A N 1
ATOM 1583 C CA . ARG A 1 206 ? 3.863 -16.968 4.789 1.00 65.19 206 ARG A CA 1
ATOM 1584 C C . ARG A 1 206 ? 4.371 -17.335 6.182 1.00 65.19 206 ARG A C 1
ATOM 1586 O O . ARG A 1 206 ? 3.712 -18.102 6.881 1.00 65.19 206 ARG A O 1
ATOM 1593 N N . PHE A 1 207 ? 5.524 -16.822 6.605 1.00 60.88 207 PHE A N 1
ATOM 1594 C CA . PHE A 1 207 ? 5.994 -17.000 7.983 1.00 60.88 207 PHE A CA 1
ATOM 1595 C C . PHE A 1 207 ? 5.157 -16.196 8.987 1.00 60.88 207 PHE A C 1
ATOM 1597 O O . PHE A 1 207 ? 5.000 -16.647 10.118 1.00 60.88 207 PHE A O 1
ATOM 1604 N N . GLY A 1 208 ? 4.557 -15.078 8.563 1.00 53.00 208 GLY A N 1
ATOM 1605 C CA . GLY A 1 208 ? 3.614 -14.300 9.376 1.00 53.00 208 GLY A CA 1
ATOM 1606 C C . GLY A 1 208 ? 2.280 -15.001 9.682 1.00 53.00 208 GLY A C 1
ATOM 1607 O O . GLY A 1 208 ? 1.581 -14.571 10.594 1.00 53.00 208 GLY A O 1
ATOM 1608 N N . ASP A 1 209 ? 1.946 -16.084 8.968 1.00 51.88 209 ASP A N 1
ATOM 1609 C CA . ASP A 1 209 ? 0.729 -16.886 9.180 1.00 51.88 209 ASP A CA 1
ATOM 1610 C C . ASP A 1 209 ? 0.920 -18.044 10.182 1.00 51.88 209 ASP A C 1
ATOM 1612 O O . ASP A 1 209 ? -0.033 -18.761 10.486 1.00 51.88 209 ASP A O 1
ATOM 1616 N N . ARG A 1 210 ? 2.138 -18.276 10.695 1.00 47.72 210 ARG A N 1
ATOM 1617 C CA . ARG A 1 210 ? 2.374 -19.306 11.718 1.00 47.72 210 ARG A CA 1
ATOM 1618 C C . ARG A 1 210 ? 2.073 -18.733 13.102 1.00 47.72 210 ARG A C 1
ATOM 1620 O O . ARG A 1 210 ? 2.907 -18.041 13.678 1.00 47.72 210 ARG A O 1
ATOM 1627 N N . GLU A 1 211 ? 0.892 -19.040 13.629 1.00 41.09 211 GLU A N 1
ATOM 1628 C CA . GLU A 1 211 ? 0.573 -18.857 15.049 1.00 41.09 211 GLU A CA 1
ATOM 1629 C C . GLU A 1 211 ? 1.624 -19.561 15.932 1.00 41.09 211 GLU A C 1
ATOM 1631 O O . GLU A 1 211 ? 1.950 -20.727 15.679 1.00 41.09 211 GLU A O 1
ATOM 1636 N N . PRO A 1 212 ? 2.152 -18.917 16.987 1.00 41.62 212 PRO A N 1
ATOM 1637 C CA . PRO A 1 212 ? 2.455 -19.650 18.203 1.00 41.62 212 PRO A CA 1
ATOM 1638 C C . PRO A 1 212 ? 1.115 -20.047 18.841 1.00 41.62 212 PRO A C 1
ATOM 1640 O O . PRO A 1 212 ? 0.266 -19.186 19.074 1.00 41.62 212 PRO A O 1
ATOM 1643 N N . ALA A 1 213 ? 0.934 -21.355 19.035 1.00 34.69 213 ALA A N 1
ATOM 1644 C CA . ALA A 1 213 ? -0.187 -21.943 19.767 1.00 34.69 213 ALA A CA 1
ATOM 1645 C C . ALA A 1 213 ? -0.283 -21.421 21.210 1.00 34.69 213 ALA A C 1
ATOM 1647 O O . ALA A 1 213 ? 0.779 -21.066 21.780 1.00 34.69 213 ALA A O 1
#

pLDDT: mean 76.3, std 10.94, range [34.69, 92.88]

Foldseek 3Di:
DVVLVVLCVVLVVLLCCLVVPDPVPADPDDQPDDPCVFVVLLVVLLVCLLPQLLVLCLVPALCLLVDPVLVVLVVDQLQVQLVVLQVVPDVVVPQCESVSLSVSLCSSPRSVSNNVLSNQQDDCPPPPVVVPDVRSSVSSVVSCVLCSLLSSLVCVVVSVVVSLVSCVVRVHRHDVNVVVVCVVNVPSVVSSVVSVVVSVSNSSNVVSVDDPD

Sequence (213 aa):
MREFLQGLAVWGFGLALALGLPGSSWKEAAAPIFPWGALGPALLVVALLSVLAPLLAWLGGPGLADRRPLALLEAPPDLLWAALLLALWPSHWGPPGIPGWLLAFLLAALPGEVRWLAQAMPGERPFPQAWGRAATRRMRRLVLMHLWGRWLAARLPLWLTATLVLERVLGVPGLGTDWMTRVAVRDRAGLALWILALALLWALARFGDREPA

Organism: NCBI:txid2954439

Secondary structure (DSSP, 8-state):
-HHHHHHHHHHHHHHHHHHHS-GGGS--PPPP---HHHHHHHHHHHHHHHHHHHHHHHHH-GGGTT-HHHHHHHSS-HHHHHHHHHHT--GGG-S-HHHHHHHHHHHHHHHHHHHHHHHHSPP-TTTTGGG-HHHHHHHHHHHHHHHHHHHHHHHHHHHHHHHHHHHHHHT--SHHHHHHHHHHHT-HHHHHHHHHHHHHHHHHHHHTT----

Radius of gyration: 20.69 Å; chains: 1; bounding box: 47×54×57 Å